Protein AF-A0A7V3FYT5-F1 (afdb_monomer_lite)

Radius of gyration: 19.59 Å; chains: 1; bounding box: 57×44×51 Å

pLDDT: mean 82.87, std 15.32, range [33.62, 97.88]

Sequence (324 aa):
MSDLSHRALTSQLAEDLGWLEEHSRRRGYASSAGAQAEAAQQASELRLAAALVRNCLGPTLNGQGPIPLHVAVIGGAGAGKSTVANLLSGAQAAETNPQAGFTRHPIVYTPAGGPLPWTGHLGFLGPLQRAPQESPASLDADVYQVRRVPHDETSHDLLKDCVIWDCPDMTTWAAAGAGPPVAIPLSGPRPAPPVLVPGYITRLLEVAALADILVYVASDERYNDEIPTQFLHTLLLTNKPVVCVVTKMREADAEPLVKHFKGEVVKNLPPGIVEVLPIPFLNAEQLADPARRAMKWRIPLLNQIGVLAQNPPEARRRTLRGAL

Structure (mmCIF, N/CA/C/O backbone):
data_AF-A0A7V3FYT5-F1
#
_entry.id   AF-A0A7V3FYT5-F1
#
loop_
_atom_site.group_PDB
_atom_site.id
_atom_site.type_symbol
_atom_site.label_atom_id
_atom_site.label_alt_id
_atom_site.label_comp_id
_atom_site.label_asym_id
_atom_site.label_entity_id
_atom_site.label_seq_id
_atom_site.pdbx_PDB_ins_code
_atom_site.Cartn_x
_atom_site.Cartn_y
_atom_site.Cartn_z
_atom_site.occupancy
_atom_site.B_iso_or_equiv
_atom_site.auth_seq_id
_atom_site.auth_comp_id
_atom_site.auth_asym_id
_atom_site.auth_atom_id
_atom_site.pdbx_PDB_model_num
ATOM 1 N N . MET A 1 1 ? -32.836 -3.980 25.721 1.00 45.25 1 MET A N 1
ATOM 2 C CA . MET A 1 1 ? -31.742 -3.367 24.942 1.00 45.25 1 MET A CA 1
ATOM 3 C C . MET A 1 1 ? -31.743 -4.071 23.602 1.00 45.25 1 MET A C 1
ATOM 5 O O . MET A 1 1 ? -31.551 -5.275 23.593 1.00 45.25 1 MET A O 1
ATOM 9 N N . SER A 1 2 ? -32.132 -3.391 22.525 1.00 48.09 2 SER A N 1
ATOM 10 C CA . SER A 1 2 ? -32.145 -3.984 21.183 1.00 48.09 2 SER A CA 1
ATOM 11 C C . SER A 1 2 ? -30.732 -4.428 20.811 1.00 48.09 2 SER A C 1
ATOM 13 O O . SER A 1 2 ? -29.818 -3.613 20.942 1.00 48.09 2 SER A O 1
ATOM 15 N N . ASP A 1 3 ? -30.562 -5.670 20.354 1.00 53.97 3 ASP A N 1
ATOM 16 C CA . ASP A 1 3 ? -29.302 -6.141 19.772 1.00 53.97 3 ASP A CA 1
ATOM 17 C C . ASP A 1 3 ? -28.909 -5.195 18.634 1.00 53.97 3 ASP A C 1
ATOM 19 O O . ASP A 1 3 ? -29.553 -5.140 17.582 1.00 53.97 3 ASP A O 1
ATOM 23 N N . LEU A 1 4 ? -27.882 -4.381 18.868 1.00 70.38 4 LEU A N 1
ATOM 24 C CA . LEU A 1 4 ? -27.302 -3.553 17.824 1.00 70.38 4 LEU A CA 1
ATOM 25 C C . LEU A 1 4 ? -26.657 -4.495 16.808 1.00 70.38 4 LEU A C 1
ATOM 27 O O . LEU A 1 4 ? -25.790 -5.291 17.157 1.00 70.38 4 LEU A O 1
ATOM 31 N N . SER A 1 5 ? -27.070 -4.401 15.542 1.00 86.75 5 SER A N 1
ATOM 32 C CA . SER A 1 5 ? -26.431 -5.165 14.463 1.00 86.75 5 SER A CA 1
ATOM 33 C C . SER A 1 5 ? -24.908 -4.953 14.464 1.00 86.75 5 SER A C 1
ATOM 35 O O . SER A 1 5 ? -24.442 -3.848 14.761 1.00 86.75 5 SER A O 1
ATOM 37 N N . HIS A 1 6 ? -24.123 -5.965 14.070 1.00 86.25 6 HIS A N 1
ATOM 38 C CA . HIS A 1 6 ? -22.658 -5.846 13.949 1.00 86.25 6 HIS A CA 1
ATOM 39 C C . HIS A 1 6 ? -22.232 -4.620 13.130 1.00 86.25 6 HIS A C 1
ATOM 41 O O . HIS A 1 6 ? -21.251 -3.953 13.458 1.00 86.25 6 HIS A O 1
ATOM 47 N N . ARG A 1 7 ? -23.007 -4.273 12.098 1.00 83.00 7 ARG A N 1
ATOM 48 C CA . ARG A 1 7 ? -22.836 -3.047 11.317 1.00 83.00 7 ARG A CA 1
ATOM 49 C C . ARG A 1 7 ? -22.917 -1.779 12.168 1.00 83.00 7 ARG A C 1
ATOM 51 O O . ARG A 1 7 ? -22.047 -0.931 12.046 1.00 83.00 7 ARG A O 1
ATOM 58 N N . ALA A 1 8 ? -23.921 -1.651 13.032 1.00 86.00 8 ALA A N 1
ATOM 59 C CA . ALA A 1 8 ? -24.059 -0.480 13.898 1.00 86.00 8 ALA A CA 1
ATOM 60 C C . ALA A 1 8 ? -22.890 -0.369 14.894 1.00 86.00 8 ALA A C 1
ATOM 62 O O . ALA A 1 8 ? -22.336 0.712 15.064 1.00 86.00 8 ALA A O 1
ATOM 63 N N . LEU A 1 9 ? -22.471 -1.490 15.492 1.00 90.12 9 LEU A N 1
ATOM 64 C CA . LEU A 1 9 ? -21.354 -1.518 16.446 1.00 90.12 9 LEU A CA 1
ATOM 65 C C . LEU A 1 9 ? -20.012 -1.171 15.789 1.00 90.12 9 LEU A C 1
ATOM 67 O O . LEU A 1 9 ? -19.239 -0.388 16.332 1.00 90.12 9 LEU A O 1
ATOM 71 N N . THR A 1 10 ? -19.739 -1.730 14.610 1.00 89.81 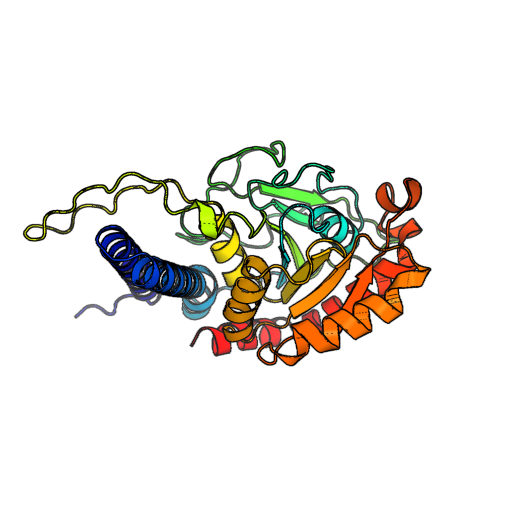10 THR A N 1
ATOM 72 C CA . THR A 1 10 ? -18.488 -1.485 13.871 1.00 89.81 10 THR A CA 1
ATOM 73 C C . THR A 1 10 ? -18.427 -0.068 13.307 1.00 89.81 10 THR A C 1
ATOM 75 O O . THR A 1 10 ? -17.368 0.554 13.360 1.00 89.81 10 THR A O 1
ATOM 78 N N . SER A 1 11 ? -19.555 0.487 12.846 1.00 87.00 11 SER A N 1
ATOM 79 C CA . SER A 1 11 ? -19.649 1.909 12.491 1.00 87.00 11 SER A CA 1
ATOM 80 C C . SER A 1 11 ? -19.392 2.810 13.701 1.00 87.00 11 SER A C 1
ATOM 82 O O . SER A 1 11 ? -18.540 3.690 13.613 1.00 87.00 11 SER A O 1
ATOM 84 N N . GLN A 1 12 ? -20.038 2.545 14.843 1.00 90.44 12 GLN A N 1
ATOM 85 C CA . GLN A 1 12 ? -19.846 3.327 16.069 1.00 90.44 12 GLN A CA 1
ATOM 86 C C . GLN A 1 12 ? -18.390 3.281 16.556 1.00 90.44 12 GLN A C 1
ATOM 88 O O . GLN A 1 12 ? -17.807 4.323 16.838 1.00 90.44 12 GLN A O 1
ATOM 93 N N . LEU A 1 13 ? -17.771 2.096 16.590 1.00 91.81 13 LEU A N 1
ATOM 94 C CA . LEU A 1 13 ? -16.369 1.942 16.987 1.00 91.81 13 LEU A CA 1
ATOM 95 C C . LEU A 1 13 ? -15.425 2.723 16.062 1.00 91.81 13 LEU A C 1
ATOM 97 O O . LEU A 1 13 ? -14.516 3.405 16.530 1.00 91.81 13 LEU A O 1
ATOM 101 N N . ALA A 1 14 ? -15.642 2.649 14.749 1.00 89.31 14 ALA A N 1
ATOM 102 C CA . ALA A 1 14 ? -14.834 3.385 13.786 1.00 89.31 14 ALA A CA 1
ATOM 103 C C . ALA A 1 14 ? -14.984 4.912 13.919 1.00 89.31 14 ALA A C 1
ATOM 105 O O . ALA A 1 14 ? -14.016 5.645 13.697 1.00 89.31 14 ALA A O 1
ATOM 106 N N . GLU A 1 15 ? -16.181 5.391 14.267 1.00 87.81 15 GLU A N 1
ATOM 107 C CA . GLU A 1 15 ? -16.451 6.801 14.561 1.00 87.81 15 GLU A CA 1
ATOM 108 C C . GLU A 1 15 ? -15.801 7.245 15.875 1.00 87.81 15 GLU A C 1
ATOM 110 O O . GLU A 1 15 ? -15.161 8.297 15.907 1.00 87.81 15 GLU A O 1
ATOM 115 N N . ASP A 1 16 ? -15.892 6.441 16.937 1.00 91.38 16 ASP A N 1
ATOM 116 C CA . ASP A 1 16 ? -15.274 6.752 18.230 1.00 91.38 16 ASP A CA 1
ATOM 117 C C . ASP A 1 16 ? -13.738 6.781 18.128 1.00 91.38 16 ASP A C 1
ATOM 119 O O . ASP A 1 16 ? -13.105 7.685 18.675 1.00 91.38 16 ASP A O 1
ATOM 123 N N . LEU A 1 17 ? -13.130 5.867 17.360 1.00 91.50 17 LEU A N 1
ATOM 124 C CA . LEU A 1 17 ? -11.694 5.911 17.048 1.00 91.50 17 LEU A CA 1
ATOM 125 C C . LEU A 1 17 ? -11.323 7.162 16.241 1.00 91.50 17 LEU A C 1
ATOM 127 O O . LEU A 1 17 ? -10.315 7.802 16.535 1.00 91.50 17 LEU A O 1
ATOM 131 N N . GLY A 1 18 ? -12.151 7.553 15.267 1.00 86.25 18 GLY A N 1
ATOM 132 C CA . GLY A 1 18 ? -11.966 8.804 14.523 1.00 86.25 18 GLY A CA 1
ATOM 133 C C . GLY A 1 18 ? -12.079 10.049 15.410 1.00 86.25 18 GLY A C 1
ATOM 134 O O . GLY A 1 18 ? -11.339 11.014 15.229 1.00 86.25 18 GLY A O 1
ATOM 135 N N . TRP A 1 19 ? -12.960 10.026 16.410 1.00 86.56 19 TRP A N 1
ATOM 136 C CA . TRP A 1 19 ? -13.070 11.099 17.396 1.00 86.56 19 TRP A CA 1
ATOM 137 C C . TRP A 1 19 ? -11.847 11.162 18.321 1.00 86.56 19 TRP A C 1
ATOM 139 O O . TRP A 1 19 ? -11.324 12.252 18.566 1.00 86.56 19 TRP A O 1
ATOM 149 N N . LEU A 1 20 ? -11.368 10.013 18.814 1.00 87.38 20 LEU A N 1
ATOM 150 C CA . LEU A 1 20 ? -10.160 9.929 19.646 1.00 87.38 20 LEU A CA 1
ATOM 151 C C . LEU A 1 20 ? -8.924 10.419 18.893 1.00 87.38 20 LEU A C 1
ATOM 153 O O . LEU A 1 20 ? -8.087 11.119 19.461 1.00 87.38 20 LEU A O 1
ATOM 157 N N . GLU A 1 21 ? -8.832 10.078 17.614 1.00 87.38 21 GLU A N 1
ATOM 158 C CA . GLU A 1 21 ? -7.763 10.521 16.730 1.00 87.38 21 GLU A CA 1
ATOM 159 C C . GLU A 1 21 ? -7.697 12.047 16.638 1.00 87.38 21 GLU A C 1
ATOM 161 O O . GLU A 1 21 ? -6.648 12.653 16.874 1.00 87.38 21 GLU A O 1
ATOM 166 N N . GLU A 1 22 ? -8.838 12.677 16.375 1.00 80.62 22 GLU A N 1
ATOM 167 C CA . GLU A 1 22 ? -8.941 14.130 16.309 1.00 80.62 22 GLU A CA 1
ATOM 168 C C . GLU A 1 22 ? -8.668 14.779 17.674 1.00 80.62 22 GLU A C 1
ATOM 170 O O . GLU A 1 22 ? -7.999 15.814 17.760 1.00 80.62 22 GLU A O 1
ATOM 175 N N . HIS A 1 23 ? -9.135 14.161 18.762 1.00 81.56 23 HIS A N 1
ATOM 176 C CA . HIS A 1 23 ? -8.834 14.619 20.116 1.00 81.56 23 HIS A CA 1
ATOM 177 C C . HIS A 1 23 ? -7.325 14.594 20.405 1.00 81.56 23 HIS A C 1
ATOM 179 O O . HIS A 1 23 ? -6.792 15.569 20.945 1.00 81.56 23 HIS A O 1
ATOM 185 N N . SER A 1 24 ? -6.632 13.518 20.015 1.00 80.88 24 SER A N 1
ATOM 186 C CA . SER A 1 24 ? -5.179 13.379 20.167 1.00 80.88 24 SER A CA 1
ATOM 187 C C . SER A 1 24 ? -4.433 14.464 19.388 1.00 80.88 24 SER A C 1
ATOM 189 O O . SER A 1 24 ? -3.629 15.208 19.959 1.00 80.88 24 SER A O 1
ATOM 191 N N . ARG A 1 25 ? -4.799 14.668 18.115 1.00 77.62 25 ARG A N 1
ATOM 192 C CA . ARG A 1 25 ? -4.193 15.703 17.266 1.00 77.62 25 ARG A CA 1
ATOM 193 C C . ARG A 1 25 ? -4.332 17.103 17.872 1.00 77.62 25 ARG A C 1
ATOM 195 O O . ARG A 1 25 ? -3.372 17.872 17.895 1.00 77.62 25 ARG A O 1
ATOM 202 N N . ARG A 1 26 ? -5.508 17.432 18.418 1.00 77.25 26 ARG A N 1
ATOM 203 C CA . ARG A 1 26 ? -5.761 18.734 19.062 1.00 77.25 26 ARG A CA 1
ATOM 204 C C . ARG A 1 26 ? -4.924 18.973 20.306 1.00 77.25 26 ARG A C 1
ATOM 206 O O . ARG A 1 26 ? -4.463 20.096 20.501 1.00 77.25 26 ARG A O 1
ATOM 213 N N . ARG A 1 27 ? -4.713 17.947 21.135 1.00 75.50 27 ARG A N 1
ATOM 214 C CA . ARG A 1 27 ? -3.813 18.055 22.293 1.00 75.50 27 ARG A CA 1
ATOM 215 C C . ARG A 1 27 ? -2.370 18.301 21.860 1.00 75.50 27 ARG A C 1
ATOM 217 O O . ARG A 1 27 ? -1.692 19.123 22.474 1.00 75.50 27 ARG A O 1
ATOM 224 N N . GLY A 1 28 ? -1.936 17.652 20.779 1.00 69.62 28 GLY A N 1
ATOM 225 C CA . GLY A 1 28 ? -0.608 17.850 20.195 1.00 69.62 28 GLY A CA 1
ATOM 226 C C . GLY A 1 28 ? -0.326 19.305 19.806 1.00 69.62 28 GLY A C 1
ATOM 227 O O . GLY A 1 28 ? 0.758 19.804 20.089 1.00 69.62 28 GLY A O 1
ATOM 228 N N . TYR A 1 29 ? -1.309 20.022 19.245 1.00 65.38 29 TYR A N 1
ATOM 229 C CA . TYR A 1 29 ? -1.139 21.427 18.835 1.00 65.38 29 TYR A CA 1
ATOM 230 C C . TYR A 1 29 ? -0.902 22.414 19.984 1.00 65.38 29 TYR A C 1
ATOM 232 O O . TYR A 1 29 ? -0.313 23.468 19.766 1.00 65.38 29 TYR A O 1
ATOM 240 N N . ALA A 1 30 ? -1.366 22.100 21.194 1.00 66.88 30 ALA A N 1
ATOM 241 C CA . ALA A 1 30 ? -1.182 22.948 22.373 1.00 66.88 30 ALA A CA 1
ATOM 242 C C . ALA A 1 30 ? 0.083 22.593 23.181 1.00 66.88 30 ALA A C 1
ATOM 244 O O . ALA A 1 30 ? 0.290 23.141 24.263 1.00 66.88 30 ALA A O 1
ATOM 245 N N . SER A 1 31 ? 0.899 21.658 22.686 1.00 72.31 31 SER A N 1
ATOM 246 C CA . SER A 1 31 ? 1.994 21.036 23.433 1.00 72.31 31 SER A CA 1
ATOM 247 C C . SER A 1 31 ? 3.376 21.376 22.852 1.00 72.31 31 SER A C 1
ATOM 249 O O . SER A 1 31 ? 3.498 22.019 21.813 1.00 72.31 31 SER A O 1
ATOM 251 N N . SER A 1 32 ? 4.446 20.961 23.540 1.00 74.62 32 SER A N 1
ATOM 252 C CA . SER A 1 32 ? 5.823 21.102 23.048 1.00 74.62 32 SER A CA 1
ATOM 253 C C . SER A 1 32 ? 6.075 20.249 21.793 1.00 74.62 32 SER A C 1
ATOM 255 O O . SER A 1 32 ? 5.366 19.276 21.545 1.00 74.62 32 SER A O 1
ATOM 257 N N . ALA A 1 33 ? 7.126 20.563 21.026 1.00 68.56 33 ALA A N 1
ATOM 258 C CA . ALA A 1 33 ? 7.450 19.862 19.775 1.00 68.56 33 ALA A CA 1
ATOM 259 C C . ALA A 1 33 ? 7.583 18.330 19.929 1.00 68.56 33 ALA A C 1
ATOM 261 O O . ALA A 1 33 ? 7.136 17.583 19.064 1.00 68.56 33 ALA A O 1
ATOM 262 N N . GLY A 1 34 ? 8.142 17.849 21.048 1.00 67.38 34 GLY A N 1
ATOM 263 C CA . GLY A 1 34 ? 8.235 16.410 21.331 1.00 67.38 34 GLY A CA 1
ATOM 264 C C . GLY A 1 34 ? 6.868 15.759 21.564 1.00 67.38 34 GLY A C 1
ATOM 265 O O . GLY A 1 34 ? 6.565 14.725 20.978 1.00 67.38 34 GLY A O 1
ATOM 266 N N . ALA A 1 35 ? 6.005 16.410 22.346 1.00 72.31 35 ALA A N 1
ATOM 267 C CA . ALA A 1 35 ? 4.639 15.946 22.584 1.00 72.31 35 ALA A CA 1
ATOM 268 C C . ALA A 1 35 ? 3.763 16.025 21.319 1.00 72.31 35 ALA A C 1
ATOM 270 O O . ALA A 1 35 ? 2.836 15.235 21.149 1.00 72.31 35 ALA A O 1
ATOM 271 N N . GLN A 1 36 ? 4.064 16.951 20.405 1.00 68.50 36 GLN A N 1
ATOM 272 C CA . GLN A 1 36 ? 3.395 17.050 19.111 1.00 68.50 36 GLN A CA 1
ATOM 273 C C . GLN A 1 36 ? 3.716 15.851 18.204 1.00 68.50 36 GLN A C 1
ATOM 275 O O . GLN A 1 36 ? 2.809 15.327 17.556 1.00 68.50 36 GLN A O 1
ATOM 280 N N . ALA A 1 37 ? 4.974 15.398 18.174 1.00 68.94 37 ALA A N 1
ATOM 281 C CA . ALA A 1 37 ? 5.382 14.226 17.398 1.00 68.94 37 ALA A CA 1
ATOM 282 C C . ALA A 1 37 ? 4.718 12.938 17.917 1.00 68.94 37 ALA A C 1
ATOM 284 O O . ALA A 1 37 ? 4.163 12.167 17.135 1.00 68.94 37 ALA A O 1
ATOM 285 N N . GLU A 1 38 ? 4.692 12.753 19.239 1.00 73.81 38 GLU A N 1
ATOM 286 C CA . GLU A 1 38 ? 4.023 11.613 19.877 1.00 73.81 38 GLU A CA 1
ATOM 287 C C . GLU A 1 38 ? 2.509 11.614 19.604 1.00 73.81 38 GLU A C 1
ATOM 289 O O . GLU A 1 38 ? 1.940 10.598 19.201 1.00 73.81 38 GLU A O 1
ATOM 294 N N . ALA A 1 39 ? 1.853 12.773 19.730 1.00 75.44 39 ALA A N 1
ATOM 295 C CA . ALA A 1 39 ? 0.432 12.914 19.416 1.00 75.44 39 ALA A CA 1
ATOM 296 C C . ALA A 1 39 ? 0.125 12.621 17.935 1.00 75.44 39 ALA A C 1
ATOM 298 O O . ALA A 1 39 ? -0.901 12.014 17.625 1.00 75.44 39 ALA A O 1
ATOM 299 N N . ALA A 1 40 ? 1.008 13.013 17.009 1.00 74.75 40 ALA A N 1
ATOM 300 C CA . ALA A 1 40 ? 0.855 12.717 15.584 1.00 74.75 40 ALA A CA 1
ATOM 301 C C . ALA A 1 40 ? 0.972 11.212 15.282 1.00 74.75 40 ALA A C 1
ATOM 303 O O . ALA A 1 40 ? 0.206 10.685 14.465 1.00 74.75 40 ALA A O 1
ATOM 304 N N . GLN A 1 41 ? 1.883 10.510 15.964 1.00 77.56 41 GLN A N 1
ATOM 305 C CA . GLN A 1 41 ? 2.000 9.056 15.866 1.00 77.56 41 GLN A CA 1
ATOM 306 C C . GLN A 1 41 ? 0.731 8.368 16.388 1.00 77.56 41 GLN A C 1
ATOM 308 O O . GLN A 1 41 ? 0.108 7.602 15.653 1.00 77.56 41 GLN A O 1
ATOM 313 N N . GLN A 1 42 ? 0.294 8.705 17.605 1.00 82.44 42 GLN A N 1
ATOM 314 C CA . GLN A 1 42 ? -0.920 8.142 18.208 1.00 82.44 42 GLN A CA 1
ATOM 315 C C . GLN A 1 42 ? -2.165 8.414 17.355 1.00 82.44 42 GLN A C 1
ATOM 317 O O . GLN A 1 42 ? -3.004 7.534 17.165 1.00 82.44 42 GLN A O 1
ATOM 322 N N . ALA A 1 43 ? -2.290 9.623 16.801 1.00 83.56 43 ALA A N 1
ATOM 323 C CA . ALA A 1 43 ? -3.377 9.955 15.886 1.00 83.56 43 ALA A CA 1
ATOM 324 C C . ALA A 1 43 ? -3.355 9.051 14.640 1.00 83.56 43 ALA A C 1
ATOM 326 O O . ALA A 1 43 ? -4.388 8.539 14.211 1.00 83.56 43 ALA A O 1
ATOM 327 N N . SER A 1 44 ? -2.179 8.787 14.078 1.00 81.25 44 SER A N 1
ATOM 328 C CA . SER A 1 44 ? -2.064 7.926 12.899 1.00 81.25 44 SER A CA 1
ATOM 329 C C . SER A 1 44 ? -2.386 6.459 13.201 1.00 81.25 44 SER A C 1
ATOM 331 O O . SER A 1 44 ? -3.047 5.803 12.393 1.00 81.25 44 SER A O 1
ATOM 333 N N . GLU A 1 45 ? -2.002 5.959 14.377 1.00 87.06 45 GLU A N 1
ATOM 334 C CA . GLU A 1 45 ? -2.377 4.625 14.865 1.00 87.06 45 GLU A CA 1
ATOM 335 C C . GLU A 1 45 ? -3.896 4.503 15.060 1.00 87.06 45 GLU A C 1
ATOM 337 O O . GLU A 1 45 ? -4.510 3.558 14.562 1.00 87.06 45 GLU A O 1
ATOM 342 N N . LEU A 1 46 ? -4.534 5.496 15.691 1.00 90.12 46 LEU A N 1
ATOM 343 C CA . LEU A 1 46 ? -5.994 5.544 15.857 1.00 90.12 46 LEU A CA 1
ATOM 344 C C . LEU A 1 46 ? -6.722 5.609 14.507 1.00 90.12 46 LEU A C 1
ATOM 346 O O . LEU A 1 46 ? -7.755 4.960 14.320 1.00 90.12 46 LEU A O 1
ATOM 350 N N . ARG A 1 47 ? -6.168 6.345 13.537 1.00 88.50 47 ARG A N 1
ATOM 351 C CA . ARG A 1 47 ? -6.700 6.416 12.170 1.00 88.50 47 ARG A CA 1
ATOM 352 C C . ARG A 1 47 ? -6.606 5.070 11.458 1.00 88.50 47 ARG A C 1
ATOM 354 O O . ARG A 1 47 ? -7.579 4.658 10.825 1.00 88.50 47 ARG A O 1
ATOM 361 N N . LEU A 1 48 ? -5.470 4.383 11.577 1.00 90.50 48 LEU A N 1
ATOM 362 C CA . LEU A 1 48 ? -5.284 3.039 11.031 1.00 90.50 48 LEU A CA 1
ATOM 363 C C . LEU A 1 48 ? -6.252 2.044 11.680 1.00 90.50 48 LEU A C 1
ATOM 365 O O . LEU A 1 48 ? -6.910 1.292 10.965 1.00 90.50 48 LEU A O 1
ATOM 369 N N . ALA A 1 49 ? -6.406 2.085 13.004 1.00 92.00 49 ALA A N 1
ATOM 370 C CA . ALA A 1 49 ? -7.361 1.250 13.727 1.00 92.00 49 ALA A CA 1
ATOM 371 C C . ALA A 1 49 ? -8.798 1.487 13.234 1.00 92.00 49 ALA A C 1
ATOM 373 O O . ALA A 1 49 ? -9.513 0.537 12.913 1.00 92.00 49 ALA A O 1
ATOM 374 N N . ALA A 1 50 ? -9.208 2.749 13.077 1.00 91.81 50 ALA A N 1
ATOM 375 C CA . ALA A 1 50 ? -10.525 3.089 12.545 1.00 91.81 50 ALA A CA 1
ATOM 376 C C . ALA A 1 50 ? -10.731 2.538 11.120 1.00 91.81 50 ALA A C 1
ATOM 378 O O . ALA A 1 50 ? -11.805 2.022 10.797 1.00 91.81 50 ALA A O 1
ATOM 379 N N . ALA A 1 51 ? -9.698 2.611 10.278 1.00 92.38 51 ALA A N 1
ATOM 380 C CA . ALA A 1 51 ? -9.726 2.067 8.926 1.00 92.38 51 ALA A CA 1
ATOM 381 C C . ALA A 1 51 ? -9.784 0.526 8.914 1.00 92.38 51 ALA A C 1
ATOM 383 O O . ALA A 1 51 ? -10.536 -0.044 8.126 1.00 92.38 51 ALA A O 1
ATOM 384 N N . LEU A 1 52 ? -9.074 -0.165 9.814 1.00 92.38 52 LEU A N 1
ATOM 385 C CA . LEU A 1 52 ? -9.145 -1.628 9.967 1.00 92.38 52 LEU A CA 1
ATOM 386 C C . LEU A 1 52 ? -10.539 -2.082 10.420 1.00 92.38 52 LEU A C 1
ATOM 388 O O . LEU A 1 52 ? -11.085 -3.050 9.883 1.00 92.38 52 LEU A O 1
ATOM 392 N N . VAL A 1 53 ? -11.162 -1.349 11.347 1.00 92.06 53 VAL A N 1
ATOM 393 C CA . VAL A 1 53 ? -12.547 -1.613 11.763 1.00 92.06 53 VAL A CA 1
ATOM 394 C C . VAL A 1 53 ? -13.498 -1.480 10.570 1.00 92.06 53 VAL A C 1
ATOM 396 O O . VAL A 1 53 ? -14.300 -2.384 10.327 1.00 92.06 53 VAL A O 1
ATOM 399 N N . ARG A 1 54 ? -13.391 -0.394 9.791 1.00 89.94 54 ARG A N 1
ATOM 400 C CA . ARG A 1 54 ? -14.271 -0.139 8.634 1.00 89.94 54 ARG A CA 1
ATOM 401 C C . ARG A 1 54 ? -14.061 -1.104 7.480 1.00 89.94 54 ARG A C 1
ATOM 403 O O . ARG A 1 54 ? -15.042 -1.551 6.892 1.00 89.94 54 ARG A O 1
ATOM 410 N N . ASN A 1 55 ? -12.811 -1.373 7.120 1.00 90.94 55 ASN A N 1
ATOM 411 C CA . ASN A 1 55 ? -12.471 -2.042 5.865 1.00 90.94 55 ASN A CA 1
ATOM 412 C C . ASN A 1 55 ? -12.219 -3.544 6.040 1.00 90.94 55 ASN A C 1
ATOM 414 O O . ASN A 1 55 ? -12.329 -4.274 5.060 1.00 90.94 55 ASN A O 1
ATOM 418 N N . CYS A 1 56 ? -11.949 -4.022 7.262 1.00 89.25 56 CYS A N 1
ATOM 419 C CA . CYS A 1 56 ? -11.684 -5.440 7.529 1.00 89.25 56 CYS A CA 1
ATOM 420 C C . CYS A 1 56 ? -12.703 -6.066 8.485 1.00 89.25 56 CYS A C 1
ATOM 422 O O . CYS A 1 56 ? -13.388 -7.025 8.114 1.00 89.25 56 CYS A O 1
ATOM 424 N N . LEU A 1 57 ? -12.824 -5.541 9.711 1.00 89.69 57 LEU A N 1
ATOM 425 C CA . LEU A 1 57 ? -13.641 -6.180 10.751 1.00 89.69 57 LEU A CA 1
ATOM 426 C C . LEU A 1 57 ? -15.136 -6.087 10.432 1.00 89.69 57 LEU A C 1
ATOM 428 O O . LEU A 1 57 ? -15.829 -7.103 10.436 1.00 89.69 57 LEU A O 1
ATOM 432 N N . GLY A 1 58 ? -15.628 -4.889 10.110 1.00 88.75 58 GLY A N 1
ATOM 433 C CA . GLY A 1 58 ? -17.036 -4.639 9.805 1.00 88.75 58 GLY A CA 1
ATOM 434 C C . GLY A 1 58 ? -17.585 -5.546 8.701 1.00 88.75 58 GLY A C 1
ATOM 435 O O . GLY A 1 58 ? -18.575 -6.243 8.933 1.00 88.75 58 GLY A O 1
ATOM 436 N N . PRO A 1 59 ? -16.955 -5.600 7.517 1.00 86.69 59 PRO A N 1
ATOM 437 C CA . PRO A 1 59 ? -17.438 -6.446 6.433 1.00 86.69 59 PRO A CA 1
ATOM 438 C C . PRO A 1 59 ? -17.392 -7.939 6.769 1.00 86.69 59 PRO A C 1
ATOM 440 O O . PRO A 1 59 ? -18.342 -8.663 6.471 1.00 86.69 59 PRO A O 1
ATOM 443 N N . THR A 1 60 ? -16.353 -8.387 7.479 1.00 87.00 60 THR A N 1
ATOM 444 C CA . THR A 1 60 ? -16.240 -9.780 7.940 1.00 87.00 60 THR A CA 1
ATOM 445 C C . THR A 1 60 ? -17.365 -10.149 8.905 1.00 87.00 60 THR A C 1
ATOM 447 O O . THR A 1 60 ? -18.029 -11.167 8.720 1.00 87.00 60 THR A O 1
ATOM 450 N N . LEU A 1 61 ? -17.629 -9.309 9.910 1.00 87.88 61 LEU A N 1
ATOM 451 C CA . LEU A 1 61 ? -18.694 -9.533 10.896 1.00 87.88 61 LEU A CA 1
ATOM 452 C C . LEU A 1 61 ? -20.099 -9.472 10.281 1.00 87.88 61 LEU A C 1
ATOM 454 O O . LEU A 1 61 ? -21.034 -10.057 10.829 1.00 87.88 61 LEU A O 1
ATOM 458 N N . ASN A 1 62 ? -20.248 -8.790 9.144 1.00 85.69 62 ASN A N 1
ATOM 459 C CA . ASN A 1 62 ? -21.484 -8.740 8.362 1.00 85.69 62 ASN A CA 1
ATOM 460 C C . ASN A 1 62 ? -21.608 -9.890 7.345 1.00 85.69 62 ASN A C 1
ATOM 462 O O . ASN A 1 62 ? -22.555 -9.901 6.561 1.00 85.69 62 ASN A O 1
ATOM 466 N N . GLY A 1 63 ? -20.672 -10.846 7.340 1.00 84.00 63 GLY A N 1
ATOM 467 C CA . GLY A 1 63 ? -20.715 -12.004 6.450 1.00 84.00 63 GLY A CA 1
ATOM 468 C C . GLY A 1 63 ? -20.485 -11.652 4.981 1.00 84.00 63 GLY A C 1
ATOM 469 O O . GLY A 1 63 ? -21.109 -12.258 4.110 1.00 84.00 63 GLY A O 1
ATOM 470 N N . GLN A 1 64 ? -19.628 -10.663 4.690 1.00 82.81 64 GLN A N 1
ATOM 471 C CA . GLN A 1 64 ? -19.277 -10.320 3.311 1.00 82.81 64 GLN A CA 1
ATOM 472 C C . GLN A 1 64 ? -18.794 -11.567 2.556 1.00 82.81 64 GLN A C 1
ATOM 474 O O . GLN A 1 64 ? -17.947 -12.324 3.034 1.00 82.81 64 GLN A O 1
ATOM 479 N N . GLY A 1 65 ? -19.350 -11.764 1.359 1.00 75.69 65 GLY A N 1
ATOM 480 C CA . GLY A 1 65 ? -18.943 -12.832 0.455 1.00 75.69 65 GLY A CA 1
ATOM 481 C C . GLY A 1 65 ? -17.497 -12.682 -0.038 1.00 75.69 65 GLY A C 1
ATOM 482 O O . GLY A 1 65 ? -16.808 -11.707 0.272 1.00 75.69 65 GLY A O 1
ATOM 483 N N . PRO A 1 66 ? -17.011 -13.646 -0.831 1.00 76.44 66 PRO A N 1
ATOM 484 C CA . PRO A 1 66 ? -15.663 -13.585 -1.372 1.00 76.44 66 PRO A CA 1
ATOM 485 C C . PRO A 1 66 ? -15.500 -12.367 -2.293 1.00 76.44 66 PRO A C 1
ATOM 487 O O . PRO A 1 66 ? -16.241 -12.206 -3.258 1.00 76.44 66 PRO A O 1
ATOM 490 N N . ILE A 1 67 ? -14.502 -11.536 -2.000 1.00 84.62 67 ILE A N 1
ATOM 491 C CA . ILE A 1 67 ? -13.995 -10.479 -2.888 1.00 84.62 67 ILE A CA 1
ATOM 492 C C . ILE A 1 67 ? -12.586 -10.864 -3.391 1.00 84.62 67 ILE A C 1
ATOM 494 O O . ILE A 1 67 ? -12.008 -11.823 -2.861 1.00 84.62 67 ILE A O 1
ATOM 498 N N . PRO A 1 68 ? -12.002 -10.174 -4.384 1.00 87.81 68 PRO A N 1
ATOM 499 C CA . PRO A 1 68 ? -10.588 -10.333 -4.740 1.00 87.81 68 PRO A CA 1
ATOM 500 C C . PRO A 1 68 ? -9.661 -9.880 -3.616 1.00 87.81 68 PRO A C 1
ATOM 502 O O . PRO A 1 68 ? -10.073 -9.126 -2.733 1.00 87.81 68 PRO A O 1
ATOM 505 N N . LEU A 1 69 ? -8.405 -10.317 -3.639 1.00 91.06 69 LEU A N 1
ATOM 506 C CA . LEU A 1 69 ? -7.411 -9.799 -2.699 1.00 91.06 69 LEU A CA 1
ATOM 507 C C . LEU A 1 69 ? -6.965 -8.390 -3.082 1.00 91.06 69 LEU A C 1
ATOM 509 O O . LEU A 1 69 ? -6.798 -8.075 -4.259 1.00 91.06 69 LEU A O 1
ATOM 513 N N . HIS A 1 70 ? -6.737 -7.546 -2.085 1.00 94.19 70 HIS A N 1
ATOM 514 C CA . HIS A 1 70 ? -6.262 -6.183 -2.288 1.00 94.19 70 HIS A CA 1
ATOM 515 C C . HIS A 1 70 ? -4.742 -6.128 -2.106 1.00 94.19 70 HIS A C 1
ATOM 517 O O . HIS A 1 70 ? -4.230 -6.404 -1.022 1.00 94.19 70 HIS A O 1
ATOM 523 N N . VAL A 1 71 ? -4.017 -5.741 -3.155 1.00 96.25 71 VAL A N 1
ATOM 524 C CA . VAL A 1 71 ? -2.568 -5.509 -3.110 1.00 96.25 71 VAL A CA 1
ATOM 525 C C . VAL A 1 71 ? -2.324 -4.008 -3.169 1.00 96.25 71 VAL A C 1
ATOM 527 O O . VAL A 1 71 ? -2.665 -3.385 -4.170 1.00 96.25 71 VAL A O 1
ATOM 530 N N . ALA A 1 72 ? -1.748 -3.412 -2.126 1.00 96.88 72 ALA A N 1
ATOM 531 C CA . ALA A 1 72 ? -1.468 -1.975 -2.110 1.00 96.88 72 ALA A CA 1
ATOM 532 C C . ALA A 1 72 ? 0.016 -1.666 -2.300 1.00 96.88 72 ALA A C 1
ATOM 534 O O . ALA A 1 72 ? 0.857 -2.123 -1.528 1.00 96.88 72 ALA A O 1
ATOM 535 N N . VAL A 1 73 ? 0.321 -0.850 -3.309 1.00 97.12 73 VAL A N 1
ATOM 536 C CA . VAL A 1 73 ? 1.657 -0.333 -3.599 1.00 97.12 73 VAL A CA 1
ATOM 537 C C . VAL A 1 73 ? 1.839 0.993 -2.873 1.00 97.12 73 VAL A C 1
ATOM 539 O O . VAL A 1 73 ? 1.181 1.989 -3.171 1.00 97.12 73 VAL A O 1
ATOM 542 N N . ILE A 1 74 ? 2.743 1.003 -1.902 1.00 94.56 74 ILE A N 1
ATOM 543 C CA . ILE A 1 74 ? 2.944 2.098 -0.950 1.00 94.56 74 ILE A CA 1
ATOM 544 C C . ILE A 1 74 ? 4.428 2.478 -0.894 1.00 94.56 74 ILE A C 1
ATOM 546 O O . ILE A 1 74 ? 5.279 1.703 -1.315 1.00 94.56 74 ILE A O 1
ATOM 550 N N . GLY A 1 75 ? 4.770 3.661 -0.383 1.00 91.12 75 GLY A N 1
ATOM 551 C CA . GLY A 1 75 ? 6.167 4.096 -0.273 1.00 91.12 75 GLY A CA 1
ATOM 552 C C . GLY A 1 75 ? 6.365 5.608 -0.367 1.00 91.12 75 GLY A C 1
ATOM 553 O O . GLY A 1 75 ? 5.417 6.380 -0.561 1.00 91.12 75 GLY A O 1
ATOM 554 N N . GLY A 1 76 ? 7.624 6.034 -0.264 1.00 85.25 76 GLY A N 1
ATOM 555 C CA . GLY A 1 76 ? 8.016 7.445 -0.258 1.00 85.25 76 GLY A CA 1
ATOM 556 C C . GLY A 1 76 ? 7.746 8.203 -1.567 1.00 85.25 76 GLY A C 1
ATOM 557 O O . GLY A 1 76 ? 7.397 7.629 -2.613 1.00 85.25 76 GLY A O 1
ATOM 558 N N . ALA A 1 77 ? 7.910 9.527 -1.515 1.00 84.06 77 ALA A N 1
ATOM 559 C CA . ALA A 1 77 ? 7.828 10.405 -2.679 1.00 84.06 77 ALA A CA 1
ATOM 560 C C . ALA A 1 77 ? 8.815 9.970 -3.763 1.00 84.06 77 ALA A C 1
ATOM 562 O O . ALA A 1 77 ? 10.012 9.809 -3.523 1.00 84.06 77 ALA A O 1
ATOM 563 N N . GLY A 1 78 ? 8.324 9.815 -4.992 1.00 85.81 78 GLY A N 1
ATOM 564 C CA . GLY A 1 78 ? 9.172 9.468 -6.129 1.00 85.81 78 GLY A CA 1
ATOM 565 C C . GLY A 1 78 ? 9.862 8.103 -6.015 1.00 85.81 78 GLY A C 1
ATOM 566 O O . GLY A 1 78 ? 10.799 7.866 -6.763 1.00 85.81 78 GLY A O 1
ATOM 567 N N . ALA A 1 79 ? 9.419 7.194 -5.141 1.00 90.75 79 ALA A N 1
ATOM 568 C CA . ALA A 1 79 ? 10.037 5.873 -4.989 1.00 90.75 79 ALA A CA 1
ATOM 569 C C . ALA A 1 79 ? 9.768 4.906 -6.164 1.00 90.75 79 ALA A C 1
ATOM 571 O O . ALA A 1 79 ? 10.276 3.798 -6.173 1.00 90.75 79 ALA A O 1
ATOM 572 N N . GLY A 1 80 ? 8.960 5.281 -7.164 1.00 93.06 80 GLY A N 1
ATOM 573 C CA . GLY A 1 80 ? 8.623 4.399 -8.294 1.00 93.06 80 GLY A CA 1
ATOM 574 C C . GLY A 1 80 ? 7.391 3.509 -8.079 1.00 93.06 80 GLY A C 1
ATOM 575 O O . GLY A 1 80 ? 7.249 2.502 -8.764 1.00 93.06 80 GLY A O 1
ATOM 576 N N . LYS A 1 81 ? 6.482 3.882 -7.166 1.00 94.75 81 LYS A N 1
ATOM 577 C CA . LYS A 1 81 ? 5.225 3.156 -6.883 1.00 94.75 81 LYS A CA 1
ATOM 578 C C . LYS A 1 81 ? 4.408 2.847 -8.139 1.00 94.75 81 LYS A C 1
ATOM 580 O O . LYS A 1 81 ? 4.150 1.685 -8.420 1.00 94.75 81 LYS A O 1
ATOM 585 N N . SER A 1 82 ? 4.109 3.857 -8.953 1.00 95.06 82 SER A N 1
ATOM 586 C CA . SER A 1 82 ? 3.339 3.689 -10.191 1.00 95.06 82 SER A CA 1
ATOM 587 C C . SER A 1 82 ? 4.036 2.773 -11.207 1.00 95.06 82 SER A C 1
ATOM 589 O O . SER A 1 82 ? 3.376 2.013 -11.909 1.00 95.06 82 SER A O 1
ATOM 591 N N . THR A 1 83 ? 5.376 2.752 -11.241 1.00 96.25 83 THR A N 1
ATOM 592 C CA . THR A 1 83 ? 6.138 1.791 -12.058 1.00 96.25 83 THR A CA 1
ATOM 593 C C . THR A 1 83 ? 5.928 0.361 -11.563 1.00 96.25 83 THR A C 1
ATOM 595 O O . THR A 1 83 ? 5.685 -0.540 -12.362 1.00 96.25 83 THR A O 1
ATOM 598 N N . VAL A 1 84 ? 5.967 0.144 -10.246 1.00 97.06 84 VAL A N 1
ATOM 599 C CA . VAL A 1 84 ? 5.688 -1.165 -9.635 1.00 97.06 84 VAL A CA 1
ATOM 600 C C . VAL A 1 84 ? 4.228 -1.576 -9.846 1.00 97.06 84 VAL A C 1
ATOM 602 O O . VAL A 1 84 ? 3.966 -2.731 -10.175 1.00 97.06 84 VAL A O 1
ATOM 605 N N . ALA A 1 85 ? 3.281 -0.640 -9.748 1.00 96.69 85 ALA A N 1
ATOM 606 C CA . ALA A 1 85 ? 1.873 -0.888 -10.047 1.00 96.69 85 ALA A CA 1
ATOM 607 C C . ALA A 1 85 ? 1.667 -1.335 -11.506 1.00 96.69 85 ALA A C 1
ATOM 609 O O . ALA A 1 85 ? 0.924 -2.286 -11.738 1.00 96.69 85 ALA A O 1
ATOM 610 N N . ASN A 1 86 ? 2.380 -0.730 -12.465 1.00 95.25 86 ASN A N 1
ATOM 611 C CA . ASN A 1 86 ? 2.372 -1.141 -13.876 1.00 95.25 86 ASN A CA 1
ATOM 612 C C . ASN A 1 86 ? 2.974 -2.537 -14.100 1.00 95.25 86 ASN A C 1
ATOM 614 O O . ASN A 1 86 ? 2.475 -3.312 -14.915 1.00 95.25 86 ASN A O 1
ATOM 618 N N . LEU A 1 87 ? 4.027 -2.898 -13.360 1.00 95.44 87 LEU A N 1
ATOM 619 C CA . LEU A 1 87 ? 4.576 -4.258 -13.402 1.00 95.44 87 LEU A CA 1
ATOM 620 C C . LEU A 1 87 ? 3.577 -5.285 -12.859 1.00 95.44 87 LEU A C 1
ATOM 622 O O . LEU A 1 87 ? 3.394 -6.337 -13.471 1.00 95.44 87 LEU A O 1
ATOM 626 N N . LEU A 1 88 ? 2.906 -4.981 -11.746 1.00 95.12 88 LEU A N 1
ATOM 627 C CA . LEU A 1 88 ? 1.894 -5.857 -11.149 1.00 95.12 88 LEU A CA 1
ATOM 628 C C . LEU A 1 88 ? 0.664 -6.013 -12.049 1.00 95.12 88 LEU A C 1
ATOM 630 O O . LEU A 1 88 ? 0.206 -7.134 -12.259 1.00 95.12 88 LEU A O 1
ATOM 634 N N . SER A 1 89 ? 0.162 -4.911 -12.612 1.00 92.62 89 SER A N 1
ATOM 635 C CA . SER A 1 89 ? -0.996 -4.917 -13.513 1.00 92.62 89 SER A CA 1
ATOM 636 C C . SER A 1 89 ? -0.678 -5.481 -14.899 1.00 92.62 89 SER A C 1
ATOM 638 O O . SER A 1 89 ? -1.590 -5.870 -15.618 1.00 92.62 89 SER A O 1
ATOM 640 N N . GLY A 1 90 ? 0.602 -5.525 -15.286 1.00 90.94 90 GLY A N 1
ATOM 641 C CA . GLY A 1 90 ? 1.025 -5.947 -16.620 1.00 90.94 90 GLY A CA 1
ATOM 642 C C . GLY A 1 90 ? 0.754 -4.914 -17.719 1.00 90.94 90 GLY A C 1
ATOM 643 O O . GLY A 1 90 ? 0.968 -5.215 -18.888 1.00 90.94 90 GLY A O 1
ATOM 644 N N . ALA A 1 91 ? 0.335 -3.693 -17.381 1.00 91.12 91 ALA A N 1
ATOM 645 C CA . ALA A 1 91 ? 0.037 -2.650 -18.358 1.00 91.12 91 ALA A CA 1
ATOM 646 C C . ALA A 1 91 ? 0.542 -1.278 -17.907 1.00 91.12 91 ALA A C 1
ATOM 648 O O . ALA A 1 91 ? 0.661 -1.004 -16.714 1.00 91.12 91 ALA A O 1
ATOM 649 N N . GLN A 1 92 ? 0.774 -0.379 -18.865 1.00 92.31 92 GLN A N 1
ATOM 650 C CA . GLN A 1 92 ? 1.075 1.030 -18.602 1.00 92.31 92 GLN A CA 1
ATOM 651 C C . GLN A 1 92 ? -0.210 1.806 -18.236 1.00 92.31 92 GLN A C 1
ATOM 653 O O . GLN A 1 92 ? -0.675 2.662 -18.983 1.00 92.31 92 GLN A O 1
ATOM 658 N N . ALA A 1 93 ? -0.824 1.464 -17.101 1.00 91.38 93 ALA A N 1
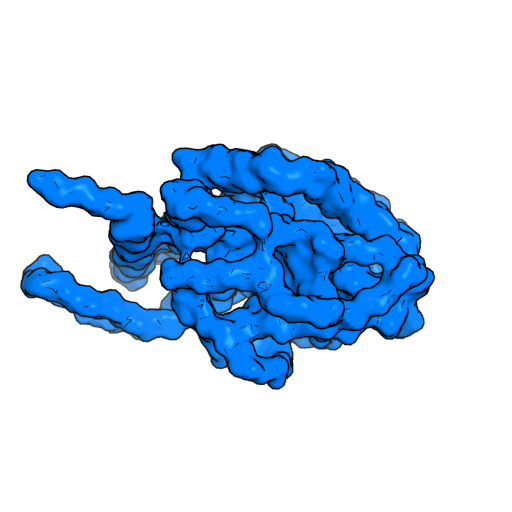ATOM 659 C CA . ALA A 1 93 ? -2.107 2.023 -16.656 1.00 91.38 93 ALA A CA 1
ATOM 660 C C . ALA A 1 93 ? -1.953 3.156 -15.622 1.00 91.38 93 ALA A C 1
ATOM 662 O O . ALA A 1 93 ? -2.771 4.082 -15.563 1.00 91.38 93 ALA A O 1
ATOM 663 N N . ALA A 1 94 ? -0.909 3.077 -14.800 1.00 92.56 94 ALA A N 1
ATOM 664 C CA . ALA A 1 94 ? -0.514 4.087 -13.836 1.00 92.56 94 ALA A CA 1
ATOM 665 C C . ALA A 1 94 ? 0.342 5.163 -14.501 1.00 92.56 94 ALA A C 1
ATOM 667 O O . ALA A 1 94 ? 1.291 4.865 -15.236 1.00 92.56 94 ALA A O 1
ATOM 668 N N . GLU A 1 95 ? 0.027 6.420 -14.200 1.00 90.62 95 GLU A N 1
ATOM 669 C CA . GLU A 1 95 ? 0.788 7.567 -14.680 1.00 90.62 95 GLU A CA 1
ATOM 670 C C . GLU A 1 95 ? 2.118 7.660 -13.930 1.00 90.62 95 GLU A C 1
ATOM 672 O O . GLU A 1 95 ? 2.178 8.009 -12.753 1.00 90.62 95 GLU A O 1
ATOM 677 N N . THR A 1 96 ? 3.211 7.350 -14.621 1.00 86.25 96 THR A N 1
ATOM 678 C CA . THR A 1 96 ? 4.562 7.503 -14.080 1.00 86.25 96 THR A CA 1
ATOM 679 C C . THR A 1 96 ? 5.083 8.905 -14.378 1.00 86.25 96 THR A C 1
ATOM 681 O O . THR A 1 96 ? 5.223 9.272 -15.544 1.00 86.25 96 THR A O 1
ATOM 684 N N . ASN A 1 97 ? 5.421 9.670 -13.340 1.00 82.88 97 ASN A N 1
ATOM 685 C CA . ASN A 1 97 ? 6.006 11.003 -13.471 1.00 82.88 97 ASN A CA 1
ATOM 686 C C . ASN A 1 97 ? 7.295 11.113 -12.627 1.00 82.88 97 ASN A C 1
ATOM 688 O O . ASN A 1 97 ? 7.312 10.621 -11.494 1.00 82.88 97 ASN A O 1
ATOM 692 N N . PRO A 1 98 ? 8.375 11.744 -13.136 1.00 75.25 98 PRO A N 1
ATOM 693 C CA . PRO A 1 98 ? 9.577 12.019 -12.345 1.00 75.25 98 PRO A CA 1
ATOM 694 C C . PRO A 1 98 ? 9.328 12.888 -11.100 1.00 75.25 98 PRO A C 1
ATOM 696 O O . PRO A 1 98 ? 10.085 12.800 -10.132 1.00 75.25 98 PRO A O 1
ATOM 699 N N . GLN A 1 99 ? 8.279 13.716 -11.108 1.00 75.25 99 GLN A N 1
ATOM 700 C CA . GLN A 1 99 ? 7.914 14.589 -9.998 1.00 75.25 99 GLN A CA 1
ATOM 701 C C . GLN A 1 99 ? 7.413 13.787 -8.783 1.00 75.25 99 GLN A C 1
ATOM 703 O O . GLN A 1 99 ? 6.525 12.939 -8.879 1.00 75.25 99 GLN A O 1
ATOM 708 N N . ALA A 1 100 ? 7.964 14.091 -7.605 1.00 72.19 100 ALA A N 1
ATOM 709 C CA . ALA A 1 100 ? 7.461 13.597 -6.323 1.00 72.19 100 ALA A CA 1
ATOM 710 C C . ALA A 1 100 ? 6.009 14.052 -6.068 1.00 72.19 100 ALA A C 1
ATOM 712 O O . ALA A 1 100 ? 5.630 15.151 -6.467 1.00 72.19 100 ALA A O 1
ATOM 713 N N . GLY A 1 101 ? 5.195 13.231 -5.393 1.00 72.56 101 GLY A N 1
ATOM 714 C CA . GLY A 1 101 ? 3.805 13.587 -5.079 1.00 72.56 101 GLY A CA 1
ATOM 715 C C . GLY A 1 101 ? 2.865 13.694 -6.275 1.00 72.56 101 GLY A C 1
ATOM 716 O O . GLY A 1 101 ? 1.873 14.421 -6.199 1.00 72.56 101 GLY A O 1
ATOM 717 N N . PHE A 1 102 ? 3.170 13.014 -7.387 1.00 82.19 102 PHE A N 1
ATOM 718 C CA . PHE A 1 102 ? 2.314 13.058 -8.572 1.00 82.19 102 PHE A CA 1
ATOM 719 C C . PHE A 1 102 ? 0.987 12.319 -8.367 1.00 82.19 102 PHE A C 1
ATOM 721 O O . PHE A 1 102 ? -0.065 12.889 -8.631 1.00 82.19 102 PHE A O 1
ATOM 728 N N . THR A 1 103 ? 1.017 11.089 -7.849 1.00 82.12 103 THR A N 1
ATOM 729 C CA . THR A 1 103 ? -0.201 10.367 -7.456 1.00 82.12 103 THR A CA 1
ATOM 730 C C . THR A 1 103 ? -0.729 10.959 -6.156 1.00 82.12 103 THR A C 1
ATOM 732 O O . THR A 1 103 ? -0.098 10.813 -5.108 1.00 82.12 103 THR A O 1
ATOM 735 N N . ARG A 1 104 ? -1.871 11.647 -6.218 1.00 86.94 104 ARG A N 1
ATOM 736 C CA . ARG A 1 104 ? -2.457 12.362 -5.075 1.00 86.94 104 ARG A CA 1
ATOM 737 C C . ARG A 1 104 ? -3.674 11.681 -4.475 1.00 86.94 104 ARG A C 1
ATOM 739 O O . ARG A 1 104 ? -3.999 11.936 -3.318 1.00 86.94 104 ARG A O 1
ATOM 746 N N . HIS A 1 105 ? -4.301 10.768 -5.200 1.00 89.75 105 HIS A N 1
ATOM 747 C CA . HIS A 1 105 ? -5.389 9.938 -4.699 1.00 89.75 105 HIS A CA 1
ATOM 748 C C . HIS A 1 105 ? -5.148 8.463 -5.053 1.00 89.75 105 HIS A C 1
ATOM 750 O O . HIS A 1 105 ? -4.396 8.183 -5.986 1.00 89.75 105 HIS A O 1
ATOM 756 N N . PRO A 1 106 ? -5.737 7.503 -4.319 1.00 94.06 106 PRO A N 1
ATOM 757 C CA . PRO A 1 106 ? -5.537 6.093 -4.609 1.00 94.06 106 PRO A CA 1
ATOM 758 C C . PRO A 1 106 ? -6.228 5.677 -5.905 1.00 94.06 106 PRO A C 1
ATOM 760 O O . PRO A 1 106 ? -7.397 6.005 -6.137 1.00 94.06 106 PRO A O 1
ATOM 763 N N . ILE A 1 107 ? -5.520 4.902 -6.720 1.00 95.06 107 ILE A N 1
ATOM 764 C CA . ILE A 1 107 ? -6.030 4.362 -7.979 1.00 95.06 107 ILE A CA 1
ATOM 765 C C . ILE A 1 107 ? -5.975 2.842 -7.903 1.00 95.06 107 ILE A C 1
ATOM 767 O O . ILE A 1 107 ? -4.907 2.274 -7.699 1.00 95.06 107 ILE A O 1
ATOM 771 N N . VAL A 1 108 ? -7.113 2.178 -8.086 1.00 95.00 108 VAL A N 1
ATOM 772 C CA . VAL A 1 108 ? -7.188 0.719 -8.159 1.00 95.00 108 VAL A CA 1
ATOM 773 C C . VAL A 1 108 ? -7.308 0.242 -9.598 1.00 95.00 108 VAL A C 1
ATOM 775 O O . VAL A 1 108 ? -8.179 0.685 -10.348 1.00 95.00 108 VAL A O 1
ATOM 778 N N . TYR A 1 109 ? -6.445 -0.696 -9.965 1.00 93.56 109 TYR A N 1
ATOM 779 C CA . TYR A 1 109 ? -6.431 -1.395 -11.240 1.00 93.56 109 TYR A CA 1
ATOM 780 C C . TYR A 1 109 ? -7.135 -2.737 -11.097 1.00 93.56 109 TYR A C 1
ATOM 782 O O . TYR A 1 109 ? -6.901 -3.492 -10.149 1.00 93.56 109 TYR A O 1
ATOM 790 N N . THR A 1 110 ? -8.012 -3.023 -12.050 1.00 91.25 110 THR A N 1
ATOM 791 C CA . THR A 1 110 ? -8.851 -4.228 -12.078 1.00 91.25 110 THR A CA 1
ATOM 792 C C . THR A 1 110 ? -8.944 -4.762 -13.507 1.00 91.25 110 THR A C 1
ATOM 794 O O . THR A 1 110 ? -8.712 -3.980 -14.435 1.00 91.25 110 THR A O 1
ATOM 797 N N . PRO A 1 111 ? -9.329 -6.034 -13.720 1.00 87.56 111 PRO A N 1
ATOM 798 C CA . PRO A 1 111 ? -9.528 -6.568 -15.065 1.00 87.56 111 PRO A CA 1
ATOM 799 C C . PRO A 1 111 ? -10.558 -5.768 -15.861 1.00 87.56 111 PRO A C 1
ATOM 801 O O . PRO A 1 111 ? -11.509 -5.210 -15.295 1.00 87.56 111 PRO A O 1
ATOM 804 N N . ALA A 1 112 ? -10.393 -5.745 -17.180 1.00 82.31 112 ALA A N 1
ATOM 805 C CA . ALA A 1 112 ? -11.385 -5.215 -18.100 1.00 82.31 112 ALA A CA 1
ATOM 806 C C . ALA A 1 112 ? -12.642 -6.097 -18.119 1.00 82.31 112 ALA A C 1
ATOM 808 O O . ALA A 1 112 ? -12.570 -7.311 -18.291 1.00 82.31 112 ALA A O 1
ATOM 809 N N . GLY A 1 113 ? -13.805 -5.458 -17.983 1.00 73.00 113 GLY A N 1
ATOM 810 C CA . GLY A 1 113 ? -15.107 -6.123 -18.005 1.00 73.00 113 GLY A CA 1
ATOM 811 C C . GLY A 1 113 ? -15.656 -6.501 -16.623 1.00 73.00 113 GLY A C 1
ATOM 812 O O . GLY A 1 113 ? -14.949 -6.536 -15.619 1.00 73.00 113 GLY A O 1
ATOM 813 N N . GLY A 1 114 ? -16.968 -6.746 -16.584 1.00 70.81 114 GLY A N 1
ATOM 814 C CA . GLY A 1 114 ? -17.702 -7.159 -15.386 1.00 70.81 114 GLY A CA 1
ATOM 815 C C . GLY A 1 114 ? -18.022 -6.034 -14.384 1.00 70.81 114 GLY A C 1
ATOM 816 O O . GLY A 1 114 ? -17.486 -4.921 -14.467 1.00 70.81 114 GLY A O 1
ATOM 817 N N . PRO A 1 115 ? -18.921 -6.300 -13.416 1.00 71.12 115 PRO A N 1
ATOM 818 C CA . PRO A 1 115 ? -19.145 -5.400 -12.289 1.00 71.12 115 PRO A CA 1
ATOM 819 C C . PRO A 1 115 ? -17.848 -5.204 -11.491 1.00 71.12 115 PRO A C 1
ATOM 821 O O . PRO A 1 115 ? -16.872 -5.938 -11.659 1.00 71.12 115 PRO A O 1
ATOM 824 N N . LEU A 1 116 ? -17.798 -4.182 -10.633 1.00 74.00 116 LEU A N 1
ATOM 825 C CA . LEU A 1 116 ? -16.698 -4.114 -9.673 1.00 74.00 116 LEU A CA 1
ATOM 826 C C . LEU A 1 116 ? -16.743 -5.375 -8.809 1.00 74.00 116 LEU A C 1
ATOM 828 O O . LEU A 1 116 ? -17.814 -5.709 -8.298 1.00 74.00 116 LEU A O 1
ATOM 832 N N . PRO A 1 117 ? -15.611 -6.069 -8.638 1.00 68.69 117 PRO A N 1
ATOM 833 C CA . PRO A 1 117 ? -15.610 -7.341 -7.934 1.00 68.69 117 PRO A CA 1
ATOM 834 C C . PRO A 1 117 ? -15.727 -7.167 -6.409 1.00 68.69 117 PRO A C 1
ATOM 836 O O . PRO A 1 117 ? -15.790 -8.149 -5.677 1.00 68.69 117 PRO A O 1
ATOM 839 N N . TRP A 1 118 ? -15.806 -5.923 -5.926 1.00 73.56 118 TRP A N 1
ATOM 840 C CA . TRP A 1 118 ? -16.223 -5.589 -4.571 1.00 73.56 118 TRP A CA 1
ATOM 841 C C . TRP A 1 118 ? -17.393 -4.602 -4.608 1.00 73.56 118 TRP A C 1
ATOM 843 O O . TRP A 1 118 ? -17.412 -3.633 -5.372 1.00 73.56 118 TRP A O 1
ATOM 853 N N . THR A 1 119 ? -18.379 -4.832 -3.747 1.00 64.06 119 THR A N 1
ATOM 854 C CA . THR A 1 119 ? -19.440 -3.865 -3.468 1.00 64.06 119 THR A CA 1
ATOM 855 C C . THR A 1 119 ? -18.977 -2.967 -2.330 1.00 64.06 119 THR A C 1
ATOM 857 O O . THR A 1 119 ? -18.713 -3.467 -1.237 1.00 64.06 119 THR A O 1
ATOM 860 N N . GLY A 1 120 ? -18.877 -1.657 -2.566 1.00 66.00 120 GLY A N 1
ATOM 861 C CA . GLY A 1 120 ? -18.616 -0.704 -1.489 1.00 66.00 120 GLY A CA 1
ATOM 862 C C . GLY A 1 120 ? -19.742 -0.777 -0.458 1.00 66.00 120 GLY A C 1
ATOM 863 O O . GLY A 1 120 ? -20.901 -0.522 -0.784 1.00 66.00 120 GLY A O 1
ATOM 864 N N . HIS A 1 121 ? -19.425 -1.170 0.772 1.00 66.94 121 HIS A N 1
ATOM 865 C CA . HIS A 1 121 ? -20.352 -1.052 1.893 1.00 66.94 121 HIS A CA 1
ATOM 866 C C . HIS A 1 121 ? -20.409 0.398 2.381 1.00 66.94 121 HIS A C 1
ATOM 868 O O . HIS A 1 121 ? -19.573 1.232 2.035 1.00 66.94 121 HIS A O 1
ATOM 874 N N . LEU A 1 122 ? -21.409 0.722 3.201 1.00 59.66 122 LEU A N 1
ATOM 875 C CA . LEU A 1 122 ? -21.495 2.047 3.811 1.00 59.66 122 LEU A CA 1
ATOM 876 C C . LEU A 1 122 ? -20.244 2.306 4.665 1.00 59.66 122 LEU A C 1
ATOM 878 O O . LEU A 1 122 ? -19.972 1.541 5.588 1.00 59.66 122 LEU A O 1
ATOM 882 N N . GLY A 1 123 ? -19.507 3.372 4.347 1.00 66.44 123 GLY A N 1
ATOM 883 C CA . GLY A 1 123 ? -18.242 3.713 5.005 1.00 66.44 123 GLY A CA 1
ATOM 884 C C . GLY A 1 123 ? -17.005 2.994 4.449 1.00 66.44 123 GLY A C 1
ATOM 885 O O . GLY A 1 123 ? -15.939 3.100 5.052 1.00 66.44 123 GLY A O 1
ATOM 886 N N . PHE A 1 124 ? -17.122 2.271 3.328 1.00 83.12 124 PHE A N 1
ATOM 887 C CA . PHE A 1 124 ? -15.978 1.696 2.613 1.00 83.12 124 PHE A CA 1
ATOM 888 C C . PHE A 1 124 ? -14.971 2.786 2.227 1.00 83.12 124 PHE A C 1
ATOM 890 O O . PHE A 1 124 ? -15.346 3.755 1.569 1.00 83.12 124 PHE A O 1
ATOM 897 N N . LEU A 1 125 ? -13.706 2.607 2.628 1.00 88.38 125 LEU A N 1
ATOM 898 C CA . LEU A 1 125 ? -12.630 3.600 2.493 1.00 88.38 125 LEU A CA 1
ATOM 899 C C . LEU A 1 125 ? -12.932 4.944 3.181 1.00 88.38 125 LEU A C 1
ATOM 901 O O . LEU A 1 125 ? -12.428 5.994 2.778 1.00 88.38 125 LEU A O 1
ATOM 905 N N . GLY A 1 126 ? -13.748 4.911 4.238 1.00 86.12 126 GLY A N 1
ATOM 906 C CA . GLY A 1 126 ? -14.019 6.052 5.103 1.00 86.12 126 GLY A CA 1
ATOM 907 C C . GLY A 1 126 ? -14.553 7.261 4.325 1.00 86.12 126 GLY A C 1
ATOM 908 O O . GLY A 1 126 ? -15.652 7.184 3.776 1.00 86.12 126 GLY A O 1
ATOM 909 N N . PRO A 1 127 ? -13.824 8.393 4.298 1.00 84.50 127 PRO A N 1
ATOM 910 C CA . PRO A 1 127 ? -14.288 9.611 3.640 1.00 84.50 127 PRO A CA 1
ATOM 911 C C . PRO A 1 127 ? -14.106 9.601 2.114 1.00 84.50 127 PRO A C 1
ATOM 913 O O . PRO A 1 127 ? -14.570 10.531 1.456 1.00 84.50 127 PRO A O 1
ATOM 916 N N . LEU A 1 128 ? -13.414 8.604 1.546 1.00 88.81 128 LEU A N 1
ATOM 917 C CA . LEU A 1 128 ? -13.096 8.600 0.121 1.00 88.81 128 LEU A CA 1
ATOM 918 C C . LEU A 1 128 ? -14.329 8.289 -0.722 1.00 88.81 128 LEU A C 1
ATOM 920 O O . LEU A 1 128 ? -14.975 7.251 -0.571 1.00 88.81 128 LEU A O 1
ATOM 924 N N . GLN A 1 129 ? -14.606 9.159 -1.684 1.00 88.81 129 GLN A N 1
ATOM 925 C CA . GLN A 1 129 ? -15.668 8.937 -2.657 1.00 88.81 129 GLN A CA 1
ATOM 926 C C . GLN A 1 129 ? -15.118 8.268 -3.910 1.00 88.81 129 GLN A C 1
ATOM 928 O O . GLN A 1 129 ? -14.000 8.526 -4.347 1.00 88.81 129 GLN A O 1
ATOM 933 N N . ARG A 1 130 ? -15.906 7.411 -4.552 1.00 90.56 130 ARG A N 1
ATOM 934 C CA . ARG A 1 130 ? -15.494 6.887 -5.852 1.00 90.56 130 ARG A CA 1
ATOM 935 C C . ARG A 1 130 ? -15.528 8.017 -6.882 1.00 90.56 130 ARG A C 1
ATOM 937 O O . ARG A 1 130 ? -16.585 8.611 -7.088 1.00 90.56 130 ARG A O 1
ATOM 944 N N . ALA A 1 131 ? -14.414 8.263 -7.568 1.00 89.94 131 ALA A N 1
ATOM 945 C CA . ALA A 1 131 ? -14.385 9.188 -8.694 1.00 89.94 131 ALA A CA 1
ATOM 946 C C . ALA A 1 131 ? -15.370 8.706 -9.783 1.00 89.94 131 ALA A C 1
ATOM 948 O O . ALA A 1 131 ? -15.318 7.531 -10.171 1.00 89.94 131 ALA A O 1
ATOM 949 N N . PRO A 1 132 ? -16.282 9.570 -10.274 1.00 85.62 132 PRO A N 1
ATOM 950 C CA . PRO A 1 132 ? -17.311 9.168 -11.234 1.00 85.62 132 PRO A CA 1
ATOM 951 C C . PRO A 1 132 ? -16.731 8.855 -12.617 1.00 85.62 132 PRO A C 1
ATOM 953 O O . PRO A 1 132 ? -17.303 8.066 -13.365 1.00 85.62 132 PRO A O 1
ATOM 956 N N . GLN A 1 133 ? -15.586 9.455 -12.937 1.00 87.50 133 GLN A N 1
ATOM 957 C CA . GLN A 1 133 ? -14.865 9.290 -14.190 1.00 87.50 133 GLN A CA 1
ATOM 958 C C . GLN A 1 133 ? -13.363 9.241 -13.925 1.00 87.50 133 GLN A C 1
ATOM 960 O O . GLN A 1 133 ? -12.887 9.692 -12.878 1.00 87.50 133 GLN A O 1
ATOM 965 N N . GLU A 1 134 ? -12.616 8.716 -14.891 1.00 89.81 134 GLU A N 1
ATOM 966 C CA . GLU A 1 134 ? -11.164 8.736 -14.814 1.00 89.81 134 GLU A CA 1
ATOM 967 C C . GLU A 1 134 ? -10.641 10.175 -14.807 1.00 89.81 134 GLU A C 1
ATOM 969 O O . GLU A 1 134 ? -11.069 11.020 -15.590 1.00 89.81 134 GLU A O 1
ATOM 974 N N . SER A 1 135 ? -9.732 10.452 -13.879 1.00 90.81 135 SER A N 1
ATOM 975 C CA . SER A 1 135 ? -9.096 11.748 -13.683 1.00 90.81 135 SER A CA 1
ATOM 976 C C . SER A 1 135 ? -7.571 11.585 -13.684 1.00 90.81 135 SER A C 1
ATOM 978 O O . SER A 1 135 ? -7.071 10.473 -13.464 1.00 90.81 135 SER A O 1
ATOM 980 N N . PRO A 1 136 ? -6.814 12.671 -13.928 1.00 91.50 136 PRO A N 1
ATOM 981 C CA . PRO A 1 136 ? -5.362 12.652 -13.789 1.00 91.50 136 PRO A CA 1
ATOM 982 C C . PRO A 1 136 ? -4.963 12.246 -12.372 1.00 91.50 136 PRO A C 1
ATOM 984 O O . PRO A 1 136 ? -5.574 12.721 -11.411 1.00 91.50 136 PRO A O 1
ATOM 987 N N . ALA A 1 137 ? -3.910 11.441 -12.224 1.00 88.12 137 ALA A N 1
ATOM 988 C CA . ALA A 1 137 ? -3.427 10.992 -10.912 1.00 88.12 137 ALA A CA 1
ATOM 989 C C . ALA A 1 137 ? -3.073 12.157 -9.959 1.00 88.12 137 ALA A C 1
ATOM 991 O O . ALA A 1 137 ? -3.115 11.997 -8.739 1.00 88.12 137 ALA A O 1
ATOM 992 N N . SER A 1 138 ? -2.803 13.344 -10.513 1.00 87.06 138 SER A N 1
ATOM 993 C CA . SER A 1 138 ? -2.533 14.594 -9.796 1.00 87.06 138 SER A CA 1
ATOM 994 C C . SER A 1 138 ? -3.772 15.325 -9.269 1.00 87.06 138 SER A C 1
ATOM 996 O O . SER A 1 138 ? -3.635 16.427 -8.735 1.00 87.06 138 SER A O 1
ATOM 998 N N . LEU A 1 139 ? -4.982 14.782 -9.431 1.00 86.56 139 LEU A N 1
ATOM 999 C CA . LEU A 1 139 ? -6.177 15.348 -8.808 1.00 86.56 139 LEU A CA 1
ATOM 1000 C C . LEU A 1 139 ? -6.053 15.243 -7.283 1.00 86.56 139 LEU A C 1
ATOM 1002 O O . LEU A 1 139 ? -5.971 14.140 -6.737 1.00 86.56 139 LEU A O 1
ATOM 1006 N N . ASP A 1 140 ? -6.059 16.392 -6.611 1.00 86.44 140 ASP A N 1
ATOM 1007 C CA . ASP A 1 140 ? -6.058 16.473 -5.153 1.00 86.44 140 ASP A CA 1
ATOM 1008 C C . ASP A 1 140 ? -7.492 16.568 -4.628 1.00 86.44 140 ASP A C 1
ATOM 1010 O O . ASP A 1 140 ? -8.046 17.652 -4.456 1.00 86.44 140 ASP A O 1
ATOM 1014 N N . ALA A 1 141 ? -8.110 15.407 -4.446 1.00 84.44 141 ALA A N 1
ATOM 1015 C CA . ALA A 1 141 ? -9.450 15.280 -3.900 1.00 84.44 141 ALA A CA 1
ATOM 1016 C C . ALA A 1 141 ? -9.564 13.977 -3.110 1.00 84.44 141 ALA A C 1
ATOM 1018 O O . ALA A 1 141 ? -8.834 13.014 -3.362 1.00 84.44 141 ALA A O 1
ATOM 1019 N N . ASP A 1 142 ? -10.512 13.933 -2.179 1.00 86.62 142 ASP A N 1
ATOM 1020 C CA . ASP A 1 142 ? -10.761 12.771 -1.324 1.00 86.62 142 ASP A CA 1
ATOM 1021 C C . ASP A 1 142 ? -11.601 11.736 -2.038 1.00 86.62 142 ASP A C 1
ATOM 1023 O O . ASP A 1 142 ? -12.751 11.442 -1.709 1.00 86.62 142 ASP A O 1
ATOM 1027 N N . VAL A 1 143 ? -10.978 11.208 -3.080 1.00 89.44 143 VAL A N 1
ATOM 1028 C CA . VAL A 1 143 ? -11.548 10.220 -3.963 1.00 89.44 143 VAL A CA 1
ATOM 1029 C C . VAL A 1 143 ? -10.655 8.996 -4.034 1.00 89.44 143 VAL A C 1
ATOM 1031 O O . VAL A 1 143 ? -9.469 9.050 -3.722 1.00 89.44 143 VAL A O 1
ATOM 1034 N N . TYR A 1 144 ? -11.222 7.886 -4.479 1.00 92.81 144 TYR A N 1
ATOM 1035 C CA . TYR A 1 144 ? -10.462 6.803 -5.079 1.00 92.81 144 TYR A CA 1
ATOM 1036 C C . TYR A 1 144 ? -10.964 6.575 -6.499 1.00 92.81 144 TYR A C 1
ATOM 1038 O O . TYR A 1 144 ? -12.158 6.713 -6.787 1.00 92.81 144 TYR A O 1
ATOM 1046 N N . GLN A 1 145 ? -10.059 6.214 -7.396 1.00 92.75 145 GLN A N 1
ATOM 1047 C CA . GLN A 1 145 ? -10.385 5.970 -8.794 1.00 92.75 145 GLN A CA 1
ATOM 1048 C C . GLN A 1 145 ? -10.249 4.489 -9.120 1.00 92.75 145 GLN A C 1
ATOM 1050 O O . GLN A 1 145 ? -9.314 3.837 -8.672 1.00 92.75 145 GLN A O 1
ATOM 1055 N N . VAL A 1 146 ? -11.156 3.967 -9.945 1.00 92.38 146 VAL A N 1
ATOM 1056 C CA . VAL A 1 146 ? -10.997 2.643 -10.552 1.00 92.38 146 VAL A CA 1
ATOM 1057 C C . VAL A 1 146 ? -10.562 2.819 -12.000 1.00 92.38 146 VAL A C 1
ATOM 1059 O O . VAL A 1 146 ? -11.250 3.509 -12.748 1.00 92.38 146 VAL A O 1
ATOM 1062 N N . ARG A 1 147 ? -9.466 2.168 -12.393 1.00 92.38 147 ARG A N 1
ATOM 1063 C CA . ARG A 1 147 ? -9.030 2.030 -13.787 1.00 92.38 147 ARG A CA 1
ATOM 1064 C C . ARG A 1 147 ? -9.142 0.568 -14.211 1.00 92.38 147 ARG A C 1
ATOM 1066 O O . ARG A 1 147 ? -8.796 -0.349 -13.458 1.00 92.38 147 ARG A O 1
ATOM 1073 N N . ARG A 1 148 ? -9.670 0.337 -15.411 1.00 90.19 148 ARG A N 1
ATOM 1074 C CA . ARG A 1 148 ? -9.786 -1.010 -15.987 1.00 90.19 148 ARG A CA 1
ATOM 1075 C C . ARG A 1 148 ? -8.575 -1.284 -16.869 1.00 90.19 148 ARG A C 1
ATOM 1077 O O . ARG A 1 148 ? -8.248 -0.479 -17.732 1.00 90.19 148 ARG A O 1
ATOM 1084 N N . VAL A 1 149 ? -7.928 -2.420 -16.651 1.00 90.12 149 VAL A N 1
ATOM 1085 C CA . VAL A 1 149 ? -6.763 -2.858 -17.420 1.00 90.12 149 VAL A CA 1
ATOM 1086 C C . VAL A 1 149 ? -7.205 -3.961 -18.381 1.00 90.12 149 VAL A C 1
ATOM 1088 O O . VAL A 1 149 ? -7.803 -4.937 -17.923 1.00 90.12 149 VAL A O 1
ATOM 1091 N N . PRO A 1 150 ? -6.971 -3.818 -19.699 1.00 83.50 150 PRO A N 1
ATOM 1092 C CA . PRO A 1 150 ? -7.272 -4.862 -20.671 1.00 83.50 150 PRO A CA 1
ATOM 1093 C C . PRO A 1 150 ? -6.647 -6.195 -20.265 1.00 83.50 150 PRO A C 1
ATOM 1095 O O . PRO A 1 150 ? -5.475 -6.240 -19.901 1.00 83.50 150 PRO A O 1
ATOM 1098 N N . HIS A 1 151 ? -7.430 -7.269 -20.347 1.00 75.62 151 HIS A N 1
ATOM 1099 C CA . HIS A 1 151 ? -6.903 -8.610 -20.144 1.00 75.62 151 HIS A CA 1
ATOM 1100 C C . HIS A 1 151 ? -5.996 -8.973 -21.322 1.00 75.62 151 HIS A C 1
ATOM 1102 O O . HIS A 1 151 ? -6.420 -8.920 -22.478 1.00 75.62 151 HIS A O 1
ATOM 1108 N N . ASP A 1 152 ? -4.763 -9.366 -21.026 1.00 72.62 152 ASP A N 1
ATOM 1109 C CA . ASP A 1 152 ? -3.842 -9.938 -21.999 1.00 72.62 152 ASP A CA 1
ATOM 1110 C C . ASP A 1 152 ? -3.671 -11.426 -21.693 1.00 72.62 152 ASP A C 1
ATOM 1112 O O . ASP A 1 152 ? -2.993 -11.790 -20.732 1.00 72.62 152 ASP A O 1
ATOM 1116 N N . GLU A 1 153 ? -4.273 -12.278 -22.530 1.00 66.19 153 GLU A N 1
ATOM 1117 C CA . GLU A 1 153 ? -4.237 -13.746 -22.406 1.00 66.19 153 GLU A CA 1
ATOM 1118 C C . GLU A 1 153 ? -2.816 -14.319 -22.424 1.00 66.19 153 GLU A C 1
ATOM 1120 O O . GLU A 1 153 ? -2.578 -15.413 -21.912 1.00 66.19 153 GLU A O 1
ATOM 1125 N N . THR A 1 154 ? -1.859 -13.580 -22.991 1.00 63.16 154 THR A N 1
ATOM 1126 C CA . THR A 1 154 ? -0.449 -13.986 -23.047 1.00 63.16 154 THR A CA 1
ATOM 1127 C C . THR A 1 154 ? 0.344 -13.576 -21.808 1.00 63.16 154 THR A C 1
ATOM 1129 O O . THR A 1 154 ? 1.481 -14.016 -21.624 1.00 63.16 154 THR A O 1
ATOM 1132 N N . SER A 1 155 ? -0.243 -12.754 -20.937 1.00 62.47 155 SER A N 1
ATOM 1133 C CA . SER A 1 155 ? 0.375 -12.294 -19.702 1.00 62.47 155 SER A CA 1
ATOM 1134 C C . SER A 1 155 ? -0.120 -13.124 -18.515 1.00 62.47 155 SER A C 1
ATOM 1136 O O . SER A 1 155 ? -1.300 -13.448 -18.404 1.00 62.47 155 SER A O 1
ATOM 1138 N N . HIS A 1 156 ? 0.774 -13.466 -17.582 1.00 65.25 156 HIS A N 1
ATOM 1139 C CA . HIS A 1 156 ? 0.335 -13.941 -16.270 1.00 65.25 156 HIS A CA 1
ATOM 1140 C C . HIS A 1 156 ? -0.433 -12.810 -15.577 1.00 65.25 156 HIS A C 1
ATOM 1142 O O . HIS A 1 156 ? 0.182 -11.847 -15.104 1.00 65.25 156 HIS A O 1
ATOM 1148 N N . ASP A 1 157 ? -1.761 -12.914 -15.575 1.00 71.12 157 ASP A N 1
ATOM 1149 C CA . ASP A 1 157 ? -2.645 -11.895 -15.027 1.00 71.12 157 ASP A CA 1
ATOM 1150 C C . ASP A 1 157 ? -2.923 -12.168 -13.541 1.00 71.12 157 ASP A C 1
ATOM 1152 O O . ASP A 1 157 ? -3.574 -13.152 -13.182 1.00 71.12 157 ASP A O 1
ATOM 1156 N N . LEU A 1 158 ? -2.399 -11.302 -12.667 1.00 79.56 158 LEU A N 1
ATOM 1157 C CA . LEU A 1 158 ? -2.756 -11.287 -11.244 1.00 79.56 158 LEU A CA 1
ATOM 1158 C C . LEU A 1 158 ? -4.154 -10.705 -11.022 1.00 79.56 158 LEU A C 1
ATOM 1160 O O . LEU A 1 158 ? -4.776 -10.996 -9.999 1.00 79.56 158 LEU A O 1
ATOM 1164 N N . LEU A 1 159 ? -4.651 -9.881 -11.948 1.00 80.25 159 LEU A N 1
ATOM 1165 C CA . LEU A 1 159 ? -5.881 -9.118 -11.764 1.00 80.25 159 LEU A CA 1
ATOM 1166 C C . LEU A 1 159 ? -7.128 -10.011 -11.728 1.00 80.25 159 LEU A C 1
ATOM 1168 O O . LEU A 1 159 ? -8.166 -9.594 -11.219 1.00 80.25 159 LEU A O 1
ATOM 1172 N N . LYS A 1 160 ? -7.032 -11.257 -12.210 1.00 76.50 160 LYS A N 1
ATOM 1173 C CA . LYS A 1 160 ? -8.106 -12.255 -12.090 1.00 76.50 160 LYS A CA 1
ATOM 1174 C C . LYS A 1 160 ? -8.464 -12.581 -10.630 1.00 76.50 160 LYS A C 1
ATOM 1176 O O . LYS A 1 160 ? -9.633 -12.805 -10.333 1.00 76.50 160 LYS A O 1
ATOM 1181 N N . ASP A 1 161 ? -7.471 -12.569 -9.736 1.00 80.56 161 ASP A N 1
ATOM 1182 C CA . ASP A 1 161 ? -7.611 -12.967 -8.325 1.00 80.56 161 ASP A CA 1
ATOM 1183 C C . ASP A 1 161 ? -7.403 -11.784 -7.362 1.00 80.56 161 ASP A C 1
ATOM 1185 O O . ASP A 1 161 ? -7.835 -11.820 -6.204 1.00 80.56 161 ASP A O 1
ATOM 1189 N N . CYS A 1 162 ? -6.729 -10.731 -7.830 1.00 89.38 162 CYS A N 1
ATOM 1190 C CA . CYS A 1 162 ? -6.308 -9.585 -7.036 1.00 89.38 162 CYS A CA 1
ATOM 1191 C C . CYS A 1 162 ? -6.701 -8.256 -7.686 1.00 89.38 162 CYS A C 1
ATOM 1193 O O . CYS A 1 162 ? -6.962 -8.159 -8.879 1.00 89.38 162 CYS A O 1
ATOM 1195 N N . VAL A 1 163 ? -6.677 -7.188 -6.900 1.00 93.38 163 VAL A N 1
ATOM 1196 C CA . VAL A 1 163 ? -6.797 -5.809 -7.376 1.00 93.38 163 VAL A CA 1
ATOM 1197 C C . VAL A 1 163 ? -5.583 -5.038 -6.882 1.00 93.38 163 VAL A C 1
ATOM 1199 O O . VAL A 1 163 ? -5.149 -5.227 -5.743 1.00 93.38 163 VAL A O 1
ATOM 1202 N N . ILE A 1 164 ? -5.002 -4.201 -7.739 1.00 95.62 164 ILE A N 1
ATOM 1203 C CA . ILE A 1 164 ? -3.752 -3.496 -7.426 1.00 95.62 164 ILE A CA 1
ATOM 1204 C C . ILE A 1 164 ? -4.065 -2.039 -7.138 1.00 95.62 164 ILE A C 1
ATOM 1206 O O . ILE A 1 164 ? -4.646 -1.368 -7.980 1.00 95.62 164 ILE A O 1
ATOM 1210 N N . TRP A 1 165 ? -3.655 -1.533 -5.985 1.00 96.69 165 TRP A N 1
ATOM 1211 C CA . TRP A 1 165 ? -3.773 -0.127 -5.624 1.00 96.69 165 TRP A CA 1
ATOM 1212 C C . TRP A 1 165 ? -2.432 0.577 -5.815 1.00 96.69 165 TRP A C 1
ATOM 1214 O O . TRP A 1 165 ? -1.436 0.158 -5.232 1.00 96.69 165 TRP A O 1
ATOM 1224 N N . ASP A 1 166 ? -2.406 1.654 -6.594 1.00 95.38 166 ASP A N 1
ATOM 1225 C CA . ASP A 1 166 ? -1.329 2.646 -6.576 1.00 95.38 166 ASP A CA 1
ATOM 1226 C C . ASP A 1 166 ? -1.721 3.769 -5.617 1.00 95.38 166 ASP A C 1
ATOM 1228 O O . ASP A 1 166 ? -2.731 4.455 -5.814 1.00 95.38 166 ASP A O 1
ATOM 1232 N N . CYS A 1 167 ? -0.955 3.907 -4.538 1.00 93.06 167 CYS A N 1
ATOM 1233 C CA . CYS A 1 167 ? -1.276 4.823 -3.456 1.00 93.06 167 CYS A CA 1
ATOM 1234 C C . CYS A 1 167 ? -0.493 6.142 -3.564 1.00 93.06 167 CYS A C 1
ATOM 1236 O O . CYS A 1 167 ? 0.630 6.172 -4.083 1.00 93.06 167 CYS A O 1
ATOM 1238 N N . PRO A 1 168 ? -1.029 7.235 -2.988 1.00 88.31 168 PRO A N 1
ATOM 1239 C CA . PRO A 1 168 ? -0.273 8.466 -2.786 1.00 88.31 168 PRO A CA 1
ATOM 1240 C C . PRO A 1 168 ? 0.999 8.245 -1.961 1.00 88.31 168 PRO A C 1
ATOM 1242 O O . PRO A 1 168 ? 1.166 7.214 -1.303 1.00 88.31 168 PRO A O 1
ATOM 1245 N N . ASP A 1 169 ? 1.929 9.201 -2.004 1.00 81.69 169 ASP A N 1
ATOM 1246 C CA . ASP A 1 169 ? 3.154 9.077 -1.217 1.00 81.69 169 ASP A CA 1
ATOM 1247 C C . ASP A 1 169 ? 2.961 9.263 0.295 1.00 81.69 169 ASP A C 1
ATOM 1249 O O . ASP A 1 169 ? 2.051 9.935 0.774 1.00 81.69 169 ASP A O 1
ATOM 1253 N N . MET A 1 170 ? 3.843 8.606 1.050 1.00 76.00 170 MET A N 1
ATOM 1254 C CA . MET A 1 170 ? 3.879 8.658 2.516 1.00 76.00 170 MET A CA 1
ATOM 1255 C C . MET A 1 170 ? 4.511 9.937 3.066 1.00 76.00 170 MET A C 1
ATOM 1257 O O . MET A 1 170 ? 4.344 10.263 4.237 1.00 76.00 170 MET A O 1
ATOM 1261 N N . THR A 1 171 ? 5.283 10.656 2.252 1.00 62.03 171 THR A N 1
ATOM 1262 C CA . THR A 1 171 ? 6.150 11.751 2.713 1.00 62.03 171 THR A CA 1
ATOM 1263 C C . THR A 1 171 ? 5.381 12.975 3.207 1.00 62.03 171 THR A C 1
ATOM 1265 O O . THR A 1 171 ? 5.954 13.827 3.879 1.00 62.03 171 THR A O 1
ATOM 1268 N N . THR A 1 172 ? 4.068 13.044 2.968 1.00 52.16 172 THR A N 1
ATOM 1269 C CA . THR A 1 172 ? 3.188 14.054 3.574 1.00 52.16 172 THR A CA 1
ATOM 1270 C C . THR A 1 172 ? 2.834 13.767 5.043 1.00 52.16 172 THR A C 1
ATOM 1272 O O . THR A 1 172 ? 2.156 14.588 5.660 1.00 52.16 172 THR A O 1
ATOM 1275 N N . TRP A 1 173 ? 3.299 12.656 5.637 1.00 45.03 173 TRP A N 1
ATOM 1276 C CA . TRP A 1 173 ? 3.077 12.330 7.056 1.00 45.03 173 TRP A CA 1
ATOM 1277 C C . TRP A 1 1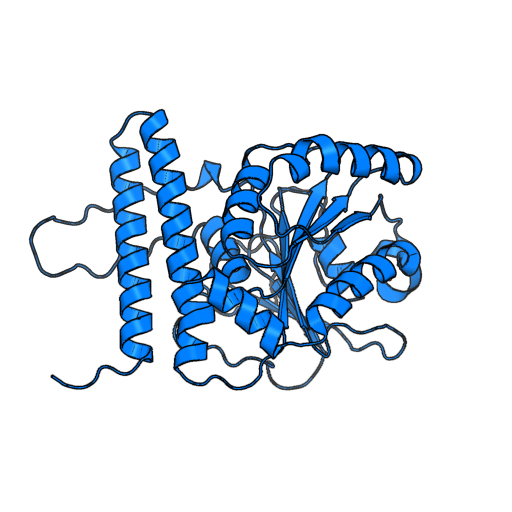73 ? 3.492 13.466 8.006 1.00 45.03 173 TRP A C 1
ATOM 1279 O O . TRP A 1 173 ? 2.791 13.745 8.973 1.00 45.03 173 TRP A O 1
ATOM 1289 N N . ALA A 1 174 ? 4.563 14.201 7.680 1.00 39.72 174 ALA A N 1
ATOM 1290 C CA . ALA A 1 174 ? 5.019 15.353 8.464 1.00 39.72 174 ALA A CA 1
ATOM 1291 C C . ALA A 1 174 ? 4.261 16.667 8.177 1.00 39.72 174 ALA A C 1
ATOM 1293 O O . ALA A 1 174 ? 4.278 17.578 9.000 1.00 39.72 174 ALA A O 1
ATOM 1294 N N . ALA A 1 175 ? 3.586 16.791 7.028 1.00 37.62 175 ALA A N 1
ATOM 1295 C CA . ALA A 1 175 ? 2.955 18.046 6.598 1.00 37.62 175 ALA A CA 1
ATOM 1296 C C . ALA A 1 175 ? 1.467 18.159 6.982 1.00 37.62 175 ALA A C 1
ATOM 1298 O O . ALA A 1 175 ? 0.887 19.239 6.893 1.00 37.62 175 ALA A O 1
ATOM 1299 N N . ALA A 1 176 ? 0.837 17.073 7.447 1.00 43.78 176 ALA A N 1
ATOM 1300 C CA . ALA A 1 176 ? -0.586 17.049 7.809 1.00 43.78 176 ALA A CA 1
ATOM 1301 C C . ALA A 1 176 ? -0.934 17.796 9.120 1.00 43.78 176 ALA A C 1
ATOM 1303 O O . ALA A 1 176 ? -2.090 17.796 9.540 1.00 43.78 176 ALA A O 1
ATOM 1304 N N . GLY A 1 177 ? 0.034 18.474 9.744 1.00 39.72 177 GLY A N 1
ATOM 1305 C CA . GLY A 1 177 ? -0.162 19.342 10.909 1.00 39.72 177 GLY A CA 1
ATOM 1306 C C . GLY A 1 177 ? -0.704 20.751 10.604 1.00 39.72 177 GLY A C 1
ATOM 1307 O O . GLY A 1 177 ? -0.569 21.631 11.444 1.00 39.72 177 GLY A O 1
ATOM 1308 N N . ALA A 1 178 ? -1.246 21.027 9.412 1.00 34.41 178 ALA A N 1
ATOM 1309 C CA . ALA A 1 178 ? -1.497 22.403 8.948 1.00 34.41 178 ALA A CA 1
ATOM 1310 C C . ALA A 1 178 ? -2.971 22.743 8.638 1.00 34.41 178 ALA A C 1
ATOM 1312 O O . ALA A 1 178 ? -3.247 23.616 7.817 1.00 34.41 178 ALA A O 1
ATOM 1313 N N . GLY A 1 179 ? -3.934 22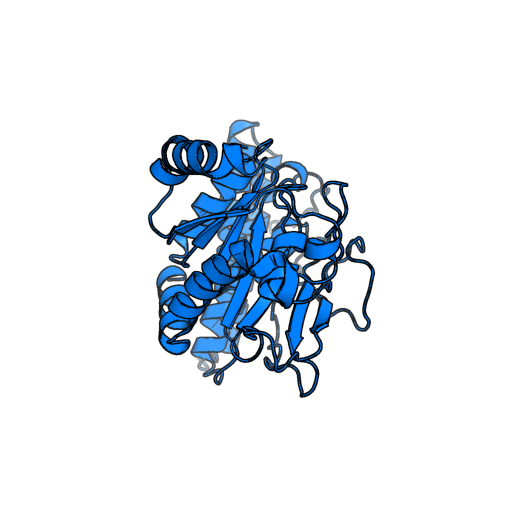.077 9.281 1.00 40.16 179 GLY A N 1
ATOM 1314 C CA . GLY A 1 179 ? -5.335 22.522 9.275 1.00 40.16 179 GLY A CA 1
ATOM 1315 C C . GLY A 1 179 ? -5.638 23.388 10.505 1.00 40.16 179 GLY A C 1
ATOM 1316 O O . GLY A 1 179 ? -5.254 22.984 11.605 1.00 40.16 179 GLY A O 1
ATOM 1317 N N . PRO A 1 180 ? -6.315 24.549 10.383 1.00 33.62 180 PRO A N 1
ATOM 1318 C CA . PRO A 1 180 ? -6.679 25.346 11.550 1.00 33.62 180 PRO A CA 1
ATOM 1319 C C . PRO A 1 180 ? -7.615 24.545 12.477 1.00 33.62 180 PRO A C 1
ATOM 1321 O O . PRO A 1 180 ? -8.516 23.855 11.991 1.00 33.62 180 PRO A O 1
ATOM 1324 N N . PRO A 1 181 ? -7.436 24.621 13.807 1.00 39.41 181 PRO A N 1
ATOM 1325 C CA . PRO A 1 181 ? -8.280 23.900 14.750 1.00 39.41 181 PRO A CA 1
ATOM 1326 C C . PRO A 1 181 ? -9.718 24.432 14.707 1.00 39.41 181 PRO A C 1
ATOM 1328 O O . PRO A 1 181 ? -9.961 25.621 14.906 1.00 39.41 181 PRO A O 1
ATOM 1331 N N . VAL A 1 182 ? -10.693 23.542 14.504 1.00 44.09 182 VAL A N 1
ATOM 1332 C CA . VAL A 1 182 ? -12.111 23.852 14.738 1.00 44.09 182 VAL A CA 1
ATOM 1333 C C . VAL A 1 182 ? -12.406 23.614 16.220 1.00 44.09 182 VAL A C 1
ATOM 1335 O O . VAL A 1 182 ? -12.311 22.485 16.708 1.00 44.09 182 VAL A O 1
ATOM 1338 N N . ALA A 1 183 ? -12.748 24.673 16.954 1.00 39.69 183 ALA A N 1
ATOM 1339 C CA . ALA A 1 183 ? -13.106 24.583 18.367 1.00 39.69 183 ALA A CA 1
ATOM 1340 C C . ALA A 1 183 ? -14.362 23.708 18.555 1.00 39.69 183 ALA A C 1
ATOM 1342 O O . ALA A 1 183 ? -15.406 23.985 17.970 1.00 39.69 183 ALA A O 1
ATOM 1343 N N . ILE A 1 184 ? -14.269 22.659 19.381 1.00 44.97 184 ILE A N 1
ATOM 1344 C CA . ILE A 1 184 ? -15.439 21.901 19.853 1.00 44.97 184 ILE A CA 1
ATOM 1345 C C . ILE A 1 184 ? -15.680 22.276 21.320 1.00 44.97 184 ILE A C 1
ATOM 1347 O O . ILE A 1 184 ? -14.754 22.140 22.123 1.00 44.97 184 ILE A O 1
ATOM 1351 N N . PRO A 1 185 ? -16.885 22.740 21.693 1.00 44.22 185 PRO A N 1
ATOM 1352 C CA . PRO A 1 185 ? -17.215 23.013 23.086 1.00 44.22 185 PRO A CA 1
ATOM 1353 C C . PRO A 1 185 ? -17.212 21.720 23.917 1.00 44.22 185 PRO A C 1
ATOM 1355 O O . PRO A 1 185 ? -17.732 20.692 23.491 1.00 44.22 185 PRO A O 1
ATOM 1358 N N . LEU A 1 186 ? -16.632 21.789 25.120 1.00 44.50 186 LEU A N 1
ATOM 1359 C CA . LEU A 1 186 ? -16.491 20.665 26.062 1.00 44.50 186 LEU A CA 1
ATOM 1360 C C . LEU A 1 186 ? -17.808 20.274 26.764 1.00 44.50 186 LEU A C 1
ATOM 1362 O O . LEU A 1 186 ? -17.857 19.248 27.438 1.00 44.50 186 LEU A O 1
ATOM 1366 N N . SER A 1 187 ? -18.870 21.065 26.585 1.00 42.66 187 SER A N 1
ATOM 1367 C CA . SER A 1 187 ? -20.175 20.874 27.224 1.00 42.66 187 SER A CA 1
ATOM 1368 C C . SER A 1 187 ? -21.293 21.131 26.209 1.00 42.66 187 SER A C 1
ATOM 1370 O O . SER A 1 187 ? -21.386 22.232 25.669 1.00 42.66 187 SER A O 1
ATOM 1372 N N . GLY A 1 188 ? -22.140 20.129 25.949 1.00 50.00 188 GLY A N 1
ATOM 1373 C CA . GLY A 1 188 ? -23.263 20.206 25.002 1.00 50.00 188 GLY A CA 1
ATOM 1374 C C . GLY A 1 188 ? -23.474 18.905 24.210 1.00 50.00 188 GLY A C 1
ATOM 1375 O O . GLY A 1 188 ? -22.661 17.986 24.327 1.00 50.00 188 GLY A O 1
ATOM 1376 N N . PRO A 1 189 ? -24.562 18.785 23.421 1.00 46.06 189 PRO A N 1
ATOM 1377 C CA . PRO A 1 189 ? -24.750 17.648 22.521 1.00 46.06 189 PRO A CA 1
ATOM 1378 C C . PRO A 1 189 ? -23.560 17.530 21.559 1.00 46.06 189 PRO A C 1
ATOM 1380 O O . PRO A 1 189 ? -23.094 18.547 21.043 1.00 46.06 189 PRO A O 1
ATOM 1383 N N . ARG A 1 190 ? -23.073 16.293 21.343 1.00 49.28 190 ARG A N 1
ATOM 1384 C CA . ARG A 1 190 ? -21.961 15.956 20.428 1.00 49.28 190 ARG A CA 1
ATOM 1385 C C . ARG A 1 190 ? -22.159 16.733 19.115 1.00 49.28 190 ARG A C 1
ATOM 1387 O O . ARG A 1 190 ? -23.130 16.444 18.411 1.00 49.28 190 ARG A O 1
ATOM 1394 N N . PRO A 1 191 ? -21.309 17.718 18.773 1.00 43.84 191 PRO A N 1
ATOM 1395 C CA . PRO A 1 191 ? -21.406 18.340 17.465 1.00 43.84 191 PRO A CA 1
ATOM 1396 C C . PRO A 1 191 ? -21.081 17.288 16.408 1.00 43.84 191 PRO A C 1
ATOM 1398 O O . PRO A 1 191 ? -20.252 16.403 16.644 1.00 43.84 191 PRO A O 1
ATOM 1401 N N . ALA A 1 192 ? -21.738 17.381 15.250 1.00 41.31 192 ALA A N 1
ATOM 1402 C CA . ALA A 1 192 ? -21.355 16.582 14.096 1.00 41.31 192 ALA A CA 1
ATOM 1403 C C . ALA A 1 192 ? -19.842 16.759 13.864 1.00 41.31 192 ALA A C 1
ATOM 1405 O O . ALA A 1 192 ? -19.351 17.890 13.981 1.00 41.31 192 ALA A O 1
ATOM 1406 N N . PRO A 1 193 ? -19.092 15.673 13.611 1.00 39.16 193 PRO A N 1
ATOM 1407 C CA . PRO A 1 193 ? -17.651 15.766 13.435 1.00 39.16 193 PRO A CA 1
ATOM 1408 C C . PRO A 1 193 ? -17.353 16.815 12.353 1.00 39.16 193 PRO A C 1
ATOM 1410 O O . PRO A 1 193 ? -17.986 16.774 11.293 1.00 39.16 193 PRO A O 1
ATOM 1413 N N . PRO A 1 194 ? -16.450 17.787 12.597 1.00 36.09 194 PRO A N 1
ATOM 1414 C CA . PRO A 1 194 ? -16.052 18.710 11.548 1.00 36.09 194 PRO A CA 1
ATOM 1415 C C . PRO A 1 194 ? -15.525 17.888 10.374 1.00 36.09 194 PRO A C 1
ATOM 1417 O O . PRO A 1 194 ? -14.721 16.973 10.560 1.00 36.09 194 PRO A O 1
ATOM 1420 N N . VAL A 1 195 ? -16.006 18.200 9.171 1.00 35.56 195 VAL A N 1
ATOM 1421 C CA . VAL A 1 195 ? -15.543 17.583 7.926 1.00 35.56 195 VAL A CA 1
ATOM 1422 C C . VAL A 1 195 ? -14.125 18.095 7.673 1.00 35.56 195 VAL A C 1
ATOM 1424 O O . VAL A 1 195 ? -13.910 19.075 6.968 1.00 35.56 195 VAL A O 1
ATOM 1427 N N . LEU A 1 196 ? -13.145 17.484 8.335 1.00 42.25 196 LEU A N 1
ATOM 1428 C CA . LEU A 1 196 ? -11.742 17.639 7.980 1.00 42.25 196 LEU A CA 1
ATOM 1429 C C . LEU A 1 196 ? -11.589 17.118 6.565 1.00 42.25 196 LEU A C 1
ATOM 1431 O O . LEU A 1 196 ? -11.934 15.965 6.329 1.00 42.25 196 LEU A O 1
ATOM 1435 N N . VAL A 1 197 ? -11.062 17.951 5.667 1.00 37.50 197 VAL A N 1
ATOM 1436 C CA . VAL A 1 197 ? -10.581 17.525 4.350 1.00 37.50 197 VAL A CA 1
ATOM 1437 C C . VAL A 1 197 ? -9.569 16.400 4.592 1.00 37.50 197 VAL A C 1
ATOM 1439 O O . VAL A 1 197 ? -8.556 16.648 5.257 1.00 37.50 197 VAL A O 1
ATOM 1442 N N . PRO A 1 198 ? -9.845 15.152 4.180 1.00 53.25 198 PRO A N 1
ATOM 1443 C CA . PRO A 1 198 ? -8.900 14.069 4.401 1.00 53.25 198 PRO A CA 1
ATOM 1444 C C . PRO A 1 198 ? -7.510 14.397 3.832 1.00 53.25 198 PRO A C 1
ATOM 1446 O O . PRO A 1 198 ? -7.313 14.632 2.648 1.00 53.25 198 PRO A O 1
ATOM 1449 N N . GLY A 1 199 ? -6.494 14.413 4.697 1.00 66.69 199 GLY A N 1
ATOM 1450 C CA . GLY A 1 199 ? -5.107 14.534 4.244 1.00 66.69 199 GLY A CA 1
ATOM 1451 C C . GLY A 1 199 ? -4.640 13.263 3.523 1.00 66.69 199 GLY A C 1
ATOM 1452 O O . GLY A 1 199 ? -5.211 12.188 3.724 1.00 66.69 199 GLY A O 1
ATOM 1453 N N . TYR A 1 200 ? -3.549 13.357 2.758 1.00 70.94 200 TYR A N 1
ATOM 1454 C CA . TYR A 1 200 ? -2.901 12.245 2.037 1.00 70.94 200 TYR A CA 1
ATOM 1455 C C . TYR A 1 200 ? -2.720 10.968 2.872 1.00 70.94 200 TYR A C 1
ATOM 1457 O O . TYR A 1 200 ? -2.962 9.864 2.385 1.00 70.94 200 TYR A O 1
ATOM 1465 N N . ILE A 1 201 ? -2.382 11.119 4.158 1.00 77.75 201 ILE A N 1
ATOM 1466 C CA . ILE A 1 201 ? -2.249 10.007 5.111 1.00 77.75 201 ILE A CA 1
ATOM 1467 C C . ILE A 1 201 ? -3.551 9.209 5.218 1.00 77.75 201 ILE A C 1
ATOM 1469 O O . ILE A 1 201 ? -3.522 7.987 5.257 1.00 77.75 201 ILE A O 1
ATOM 1473 N N . THR A 1 202 ? -4.703 9.880 5.235 1.00 82.75 202 THR A N 1
ATOM 1474 C CA . THR A 1 202 ? -6.012 9.216 5.303 1.00 82.75 202 THR A CA 1
ATOM 1475 C C . THR A 1 202 ? -6.225 8.338 4.088 1.00 82.75 202 THR A C 1
ATOM 1477 O O . THR A 1 202 ? -6.567 7.170 4.231 1.00 82.75 202 THR A O 1
ATOM 1480 N N . ARG A 1 203 ? -5.964 8.890 2.898 1.00 87.69 203 ARG A N 1
ATOM 1481 C CA . ARG A 1 203 ? -6.104 8.176 1.626 1.00 87.69 203 ARG A CA 1
ATOM 1482 C C . ARG A 1 203 ? -5.270 6.895 1.633 1.00 87.69 203 ARG A C 1
ATOM 1484 O O . ARG A 1 203 ? -5.753 5.833 1.254 1.00 87.69 203 ARG A O 1
ATOM 1491 N N . LEU A 1 204 ? -4.035 7.002 2.119 1.00 89.06 204 LEU A N 1
ATOM 1492 C CA . LEU A 1 204 ? -3.109 5.884 2.221 1.00 89.06 204 LEU A CA 1
ATOM 1493 C C . LEU A 1 204 ? -3.520 4.863 3.293 1.00 89.06 204 LEU A C 1
ATOM 1495 O O . LEU A 1 204 ? -3.520 3.672 3.002 1.00 89.06 204 LEU A O 1
ATOM 1499 N N . LEU A 1 205 ? -3.865 5.298 4.509 1.00 90.19 205 LEU A N 1
ATOM 1500 C CA . LEU A 1 205 ? -4.217 4.401 5.616 1.00 90.19 205 LEU A CA 1
ATOM 1501 C C . LEU A 1 205 ? -5.512 3.634 5.352 1.00 90.19 205 LEU A C 1
ATOM 1503 O O . LEU A 1 205 ? -5.586 2.464 5.708 1.00 90.19 205 LEU A O 1
ATOM 1507 N N . GLU A 1 206 ? -6.502 4.239 4.692 1.00 92.19 206 GLU A N 1
ATOM 1508 C CA . GLU A 1 206 ? -7.733 3.538 4.302 1.00 92.19 206 GLU A CA 1
ATOM 1509 C C . GLU A 1 206 ? -7.427 2.363 3.365 1.00 92.19 206 GLU A C 1
ATOM 1511 O O . GLU A 1 206 ? -7.873 1.238 3.598 1.00 92.19 206 GLU A O 1
ATOM 1516 N N . VAL A 1 207 ? -6.592 2.595 2.348 1.00 93.62 207 VAL A N 1
ATOM 1517 C CA . VAL A 1 207 ? -6.204 1.556 1.385 1.00 93.62 207 VAL A CA 1
ATOM 1518 C C . VAL A 1 207 ? -5.239 0.545 2.000 1.00 93.62 207 VAL A C 1
ATOM 1520 O O . VAL A 1 207 ? -5.391 -0.654 1.778 1.00 93.62 207 VAL A O 1
ATOM 1523 N N . ALA A 1 208 ? -4.281 0.987 2.816 1.00 93.06 208 ALA A N 1
ATOM 1524 C CA . ALA A 1 208 ? -3.365 0.094 3.519 1.00 93.06 208 ALA A CA 1
ATOM 1525 C C . ALA A 1 208 ? -4.105 -0.788 4.533 1.00 93.06 208 ALA A C 1
ATOM 1527 O O . ALA A 1 208 ? -3.773 -1.963 4.670 1.00 93.06 208 ALA A O 1
ATOM 1528 N N . ALA A 1 209 ? -5.139 -0.265 5.201 1.00 92.44 209 ALA A N 1
ATOM 1529 C CA . ALA A 1 209 ? -6.025 -1.039 6.061 1.00 92.44 209 ALA A CA 1
ATOM 1530 C C . ALA A 1 209 ? -6.867 -2.035 5.259 1.00 92.44 209 ALA A C 1
ATOM 1532 O O . ALA A 1 209 ? -7.011 -3.165 5.701 1.00 92.44 209 ALA A O 1
ATOM 1533 N N . LEU A 1 210 ? -7.356 -1.667 4.074 1.00 92.50 210 LEU A N 1
ATOM 1534 C CA . LEU A 1 210 ? -8.088 -2.578 3.190 1.00 92.50 210 LEU A CA 1
ATOM 1535 C C . LEU A 1 210 ? -7.202 -3.694 2.603 1.00 92.50 210 LEU A C 1
ATOM 1537 O O . LEU A 1 210 ? -7.691 -4.790 2.354 1.00 92.50 210 LEU A O 1
ATOM 1541 N N . ALA A 1 211 ? -5.917 -3.422 2.369 1.00 94.00 211 ALA A N 1
ATOM 1542 C CA . ALA A 1 211 ? -5.011 -4.344 1.694 1.00 94.00 211 ALA A CA 1
ATOM 1543 C C . ALA A 1 211 ? -4.821 -5.672 2.445 1.00 94.00 211 ALA A C 1
ATOM 1545 O O . ALA A 1 211 ? -4.631 -5.691 3.662 1.00 94.00 211 ALA A O 1
ATOM 1546 N N . ASP A 1 212 ? -4.787 -6.770 1.696 1.00 93.81 212 ASP A N 1
ATOM 1547 C CA . ASP A 1 212 ? -4.396 -8.098 2.173 1.00 93.81 212 ASP A CA 1
ATOM 1548 C C . ASP A 1 212 ? -2.883 -8.314 2.047 1.00 93.81 212 ASP A C 1
ATOM 1550 O O . ASP A 1 212 ? -2.281 -9.049 2.828 1.00 93.81 212 ASP A O 1
ATOM 1554 N N . ILE A 1 213 ? -2.265 -7.677 1.048 1.00 95.38 213 ILE A N 1
ATOM 1555 C CA . ILE A 1 213 ? -0.830 -7.737 0.771 1.00 95.38 213 ILE A CA 1
ATOM 1556 C C . ILE A 1 213 ? -0.329 -6.315 0.528 1.00 95.38 213 ILE A C 1
ATOM 1558 O O . ILE A 1 213 ? -0.955 -5.530 -0.189 1.00 95.38 213 ILE A O 1
ATOM 1562 N N . LEU A 1 214 ? 0.822 -5.984 1.102 1.00 96.56 214 LEU A N 1
ATOM 1563 C CA . LEU A 1 214 ? 1.463 -4.689 0.914 1.00 96.56 214 LEU A CA 1
ATOM 1564 C C . LEU A 1 214 ? 2.719 -4.844 0.056 1.00 96.56 214 LEU A C 1
ATOM 1566 O O . LEU A 1 214 ? 3.520 -5.755 0.258 1.00 96.56 214 LEU A O 1
ATOM 1570 N N . VAL A 1 215 ? 2.911 -3.921 -0.879 1.00 97.56 215 VAL A N 1
ATOM 1571 C CA . VAL A 1 215 ? 4.141 -3.785 -1.659 1.00 97.56 215 VAL A CA 1
ATOM 1572 C C . VAL A 1 215 ? 4.780 -2.457 -1.287 1.00 97.56 215 VAL A C 1
ATOM 1574 O O . VAL A 1 215 ? 4.321 -1.397 -1.713 1.00 97.56 215 VAL A O 1
ATOM 1577 N N . TYR A 1 216 ? 5.815 -2.510 -0.454 1.00 96.50 216 TYR A N 1
ATOM 1578 C CA . TYR A 1 216 ? 6.535 -1.322 -0.009 1.00 96.50 216 TYR A CA 1
ATOM 1579 C C . TYR A 1 216 ? 7.647 -0.980 -0.993 1.00 96.50 216 TYR A C 1
ATOM 1581 O O . TYR A 1 216 ? 8.558 -1.776 -1.200 1.00 96.50 216 TYR A O 1
ATOM 1589 N N . VAL A 1 217 ? 7.589 0.208 -1.582 1.00 95.25 217 VAL A N 1
ATOM 1590 C CA . VAL A 1 217 ? 8.534 0.669 -2.594 1.00 95.25 217 VAL A CA 1
ATOM 1591 C C . VAL A 1 217 ? 9.456 1.732 -2.007 1.00 95.25 217 VAL A C 1
ATOM 1593 O O . VAL A 1 217 ? 9.006 2.788 -1.555 1.00 95.25 217 VAL A O 1
ATOM 1596 N N . ALA A 1 218 ? 10.755 1.465 -2.072 1.00 93.06 218 ALA A N 1
ATOM 1597 C CA . ALA A 1 218 ? 11.824 2.364 -1.663 1.00 93.06 218 ALA A CA 1
ATOM 1598 C C . ALA A 1 218 ? 12.764 2.620 -2.844 1.00 93.06 218 ALA A C 1
ATOM 1600 O O . ALA A 1 218 ? 13.026 1.715 -3.625 1.00 93.06 218 ALA A O 1
ATOM 1601 N N . SER A 1 219 ? 13.284 3.835 -2.990 1.00 89.75 219 SER A N 1
ATOM 1602 C CA . SER A 1 219 ? 14.284 4.151 -4.020 1.00 89.75 219 SER A CA 1
ATOM 1603 C C . SER A 1 219 ? 15.688 4.218 -3.438 1.00 89.75 219 SER A C 1
ATOM 1605 O O . SER A 1 219 ? 15.829 4.630 -2.293 1.00 89.75 219 SER A O 1
ATOM 1607 N N . ASP A 1 220 ? 16.708 3.937 -4.247 1.00 85.19 220 ASP A N 1
ATOM 1608 C CA . ASP A 1 220 ? 18.132 4.061 -3.884 1.00 85.19 220 ASP A CA 1
ATOM 1609 C C . ASP A 1 220 ? 18.484 5.393 -3.184 1.00 85.19 220 ASP A C 1
ATOM 1611 O O . ASP A 1 220 ? 19.171 5.426 -2.172 1.00 85.19 220 ASP A O 1
ATOM 1615 N N . GLU A 1 221 ? 17.908 6.506 -3.638 1.00 79.81 221 GLU A N 1
ATOM 1616 C CA . GLU A 1 221 ? 18.190 7.832 -3.066 1.00 79.81 221 GLU A CA 1
ATOM 1617 C C . GLU A 1 221 ? 17.511 8.108 -1.711 1.00 79.81 221 GLU A C 1
ATOM 1619 O O . GLU A 1 221 ? 17.878 9.063 -1.034 1.00 79.81 221 GLU A O 1
ATOM 1624 N N . ARG A 1 222 ? 16.468 7.346 -1.349 1.00 77.50 222 ARG A N 1
ATOM 1625 C CA . ARG A 1 222 ? 15.539 7.666 -0.240 1.00 77.50 222 ARG A CA 1
ATOM 1626 C C . ARG A 1 222 ? 15.018 6.432 0.503 1.00 77.50 222 ARG A C 1
ATOM 1628 O O . ARG A 1 222 ? 13.895 6.421 1.007 1.00 77.50 222 ARG A O 1
ATOM 1635 N N . TYR A 1 223 ? 15.775 5.335 0.519 1.00 72.25 223 TYR A N 1
ATOM 1636 C CA . TYR A 1 223 ? 15.297 4.084 1.124 1.00 72.25 223 TYR A CA 1
ATOM 1637 C C . TYR A 1 223 ? 15.380 4.076 2.651 1.00 72.25 223 TYR A C 1
ATOM 1639 O O . TYR A 1 223 ? 14.671 3.292 3.276 1.00 72.25 223 TYR A O 1
ATOM 1647 N N . ASN A 1 224 ? 16.243 4.908 3.237 1.00 69.50 224 ASN A N 1
ATOM 1648 C CA . ASN A 1 224 ? 16.461 5.022 4.679 1.00 69.50 224 ASN A CA 1
ATOM 1649 C C . ASN A 1 224 ? 15.809 6.276 5.280 1.00 69.50 224 ASN A C 1
ATOM 1651 O O . ASN A 1 224 ? 16.119 6.639 6.414 1.00 69.50 224 ASN A O 1
ATOM 1655 N N . ASP A 1 225 ? 14.913 6.929 4.536 1.00 80.38 225 ASP A N 1
ATOM 1656 C CA . ASP A 1 225 ? 14.136 8.043 5.060 1.00 80.38 225 ASP A CA 1
ATOM 1657 C C . ASP A 1 225 ? 13.351 7.578 6.296 1.00 80.38 225 ASP A C 1
ATOM 1659 O O . ASP A 1 225 ? 12.682 6.535 6.295 1.00 80.38 225 ASP A O 1
ATOM 1663 N N . GLU A 1 226 ? 13.413 8.380 7.356 1.00 75.62 226 GLU A N 1
ATOM 1664 C CA . GLU A 1 226 ? 12.802 8.060 8.645 1.00 75.62 226 GLU A CA 1
ATOM 1665 C C . GLU A 1 226 ? 11.279 7.896 8.523 1.00 75.62 226 GLU A C 1
ATOM 1667 O O . GLU A 1 226 ? 10.714 6.917 9.009 1.00 75.62 226 GLU A O 1
ATOM 1672 N N . ILE A 1 227 ? 10.618 8.807 7.800 1.00 77.75 227 ILE A N 1
ATOM 1673 C CA . ILE A 1 227 ? 9.153 8.855 7.695 1.00 77.75 227 ILE A CA 1
ATOM 1674 C C . ILE A 1 227 ? 8.565 7.589 7.033 1.00 77.75 227 ILE A C 1
ATOM 1676 O O . ILE A 1 227 ? 7.710 6.945 7.646 1.00 77.75 227 ILE A O 1
ATOM 1680 N N . PRO A 1 228 ? 8.981 7.173 5.815 1.00 80.06 228 PRO A N 1
ATOM 1681 C CA . PRO A 1 228 ? 8.489 5.932 5.213 1.00 80.06 228 PRO A CA 1
ATOM 1682 C C . PRO A 1 228 ? 8.820 4.682 6.038 1.00 80.06 228 PRO A C 1
ATOM 1684 O O . PRO A 1 228 ? 8.016 3.750 6.080 1.00 80.06 228 PRO A O 1
ATOM 1687 N N . THR A 1 229 ? 9.967 4.672 6.725 1.00 84.00 229 THR A N 1
ATOM 1688 C CA . THR A 1 229 ? 10.391 3.547 7.571 1.00 84.00 229 THR A CA 1
ATOM 1689 C C . THR A 1 229 ? 9.511 3.413 8.815 1.00 84.00 229 THR A C 1
ATOM 1691 O O . THR A 1 229 ? 9.056 2.312 9.125 1.00 84.00 229 THR A O 1
ATOM 1694 N N . GLN A 1 230 ? 9.199 4.522 9.493 1.00 81.50 230 GLN A N 1
ATOM 1695 C CA . GLN A 1 230 ? 8.251 4.542 10.613 1.00 81.50 230 GLN A CA 1
ATOM 1696 C C . GLN A 1 230 ? 6.852 4.106 10.168 1.00 81.50 230 GLN A C 1
ATOM 1698 O O . GLN A 1 230 ? 6.211 3.294 10.832 1.00 81.50 230 GLN A O 1
ATOM 1703 N N . PHE A 1 231 ? 6.397 4.571 9.002 1.00 83.06 231 PHE A N 1
ATOM 1704 C CA . PHE A 1 231 ? 5.112 4.143 8.452 1.00 83.06 231 PHE A CA 1
ATOM 1705 C C . PHE A 1 231 ? 5.074 2.635 8.178 1.00 83.06 231 PHE A C 1
ATOM 1707 O O . PHE A 1 231 ? 4.100 1.954 8.507 1.00 83.06 231 PHE A O 1
ATOM 1714 N N . LEU A 1 232 ? 6.144 2.097 7.586 1.00 88.38 232 LEU A N 1
ATOM 1715 C CA . LEU A 1 232 ? 6.285 0.665 7.347 1.00 88.38 232 LEU A CA 1
ATOM 1716 C C . LEU A 1 232 ? 6.277 -0.125 8.661 1.00 88.38 232 LEU A C 1
ATOM 1718 O O . LEU A 1 232 ? 5.607 -1.154 8.735 1.00 88.38 232 LEU A O 1
ATOM 1722 N N . HIS A 1 233 ? 6.948 0.372 9.704 1.00 88.75 233 HIS A N 1
ATOM 1723 C CA . HIS A 1 233 ? 6.896 -0.221 11.039 1.00 88.75 233 HIS A CA 1
ATOM 1724 C C . HIS A 1 233 ? 5.448 -0.328 11.538 1.00 88.75 233 HIS A C 1
ATOM 1726 O O . HIS A 1 233 ? 5.014 -1.420 11.901 1.00 88.75 233 HIS A O 1
ATOM 1732 N N . THR A 1 234 ? 4.670 0.760 11.494 1.00 85.81 234 THR A N 1
ATOM 1733 C CA . THR A 1 234 ? 3.254 0.758 11.905 1.00 85.81 234 THR A CA 1
ATOM 1734 C C . THR A 1 234 ? 2.418 -0.240 11.102 1.00 85.81 234 THR A C 1
ATOM 1736 O O . THR A 1 234 ? 1.587 -0.946 11.670 1.00 85.81 234 THR A O 1
ATOM 1739 N N . LEU A 1 235 ? 2.641 -0.353 9.791 1.00 88.31 235 LEU A N 1
ATOM 1740 C CA . LEU A 1 235 ? 1.907 -1.316 8.970 1.00 88.31 235 LEU A CA 1
ATOM 1741 C C . LEU A 1 235 ? 2.276 -2.771 9.265 1.00 88.31 235 LEU A C 1
ATOM 1743 O O . LEU A 1 235 ? 1.395 -3.629 9.225 1.00 88.31 235 LEU A O 1
ATOM 1747 N N . LEU A 1 236 ? 3.533 -3.065 9.594 1.00 90.44 236 LEU A N 1
ATOM 1748 C CA . LEU A 1 236 ? 3.953 -4.420 9.963 1.00 90.44 236 LEU A CA 1
ATOM 1749 C C . LEU A 1 236 ? 3.289 -4.899 11.262 1.00 90.44 236 LEU A C 1
ATOM 1751 O O . LEU A 1 236 ? 3.021 -6.091 11.401 1.00 90.44 236 LEU A O 1
ATOM 1755 N N . LEU A 1 237 ? 2.912 -3.981 12.160 1.00 87.19 237 LEU A N 1
ATOM 1756 C CA . LEU A 1 237 ? 2.124 -4.315 13.355 1.00 87.19 237 LEU A CA 1
ATOM 1757 C C . LEU A 1 237 ? 0.733 -4.871 13.017 1.00 87.19 237 LEU A C 1
ATOM 1759 O O . LEU A 1 237 ? 0.166 -5.607 13.816 1.00 87.19 237 LEU A O 1
ATOM 1763 N N . THR A 1 238 ? 0.209 -4.603 11.815 1.00 87.81 238 THR A N 1
ATOM 1764 C CA . THR A 1 238 ? -1.065 -5.181 11.345 1.00 87.81 238 THR A CA 1
ATOM 1765 C C . THR A 1 238 ? -0.934 -6.627 10.852 1.00 87.81 238 THR A C 1
ATOM 1767 O O . THR A 1 238 ? -1.887 -7.184 10.308 1.00 87.81 238 THR A O 1
ATOM 1770 N N . ASN A 1 239 ? 0.248 -7.241 11.005 1.00 89.00 239 ASN A N 1
ATOM 1771 C CA . ASN A 1 239 ? 0.567 -8.617 10.612 1.00 89.00 239 ASN A CA 1
ATOM 1772 C C . ASN A 1 239 ? 0.287 -8.935 9.128 1.00 89.00 239 ASN A C 1
ATOM 1774 O O . ASN A 1 239 ? 0.070 -10.087 8.737 1.00 89.00 239 ASN A O 1
ATOM 1778 N N . LYS A 1 240 ? 0.268 -7.896 8.290 1.00 90.19 240 LYS A N 1
ATOM 1779 C CA . LYS A 1 240 ? 0.099 -8.024 6.845 1.00 90.19 240 LYS A CA 1
ATOM 1780 C C . LYS A 1 240 ? 1.431 -8.393 6.206 1.00 90.19 240 LYS A C 1
ATOM 1782 O O . LYS A 1 240 ? 2.449 -7.789 6.548 1.00 90.19 240 LYS A O 1
ATOM 1787 N N . PRO A 1 241 ? 1.448 -9.343 5.257 1.00 94.38 241 PRO A N 1
ATOM 1788 C CA . PRO A 1 241 ? 2.662 -9.660 4.529 1.00 94.38 241 PRO A CA 1
ATOM 1789 C C . PRO A 1 241 ? 3.087 -8.467 3.667 1.00 94.38 241 PRO A C 1
ATOM 1791 O O . PRO A 1 241 ? 2.285 -7.913 2.907 1.00 94.38 241 PRO A O 1
ATOM 1794 N N . VAL A 1 242 ? 4.365 -8.104 3.766 1.00 96.31 242 VAL A N 1
ATOM 1795 C CA . VAL A 1 242 ? 4.971 -7.022 2.988 1.00 96.31 242 VAL A CA 1
ATOM 1796 C C . VAL A 1 242 ? 6.018 -7.593 2.039 1.00 96.31 242 VAL A C 1
ATOM 1798 O O . VAL A 1 242 ? 6.943 -8.283 2.463 1.00 96.31 242 VAL A O 1
ATOM 1801 N N . VAL A 1 243 ? 5.915 -7.265 0.755 1.00 97.56 243 VAL A N 1
ATOM 1802 C CA . VAL A 1 243 ? 7.006 -7.441 -0.212 1.00 97.56 243 VAL A CA 1
ATOM 1803 C C . VAL A 1 243 ? 7.675 -6.087 -0.405 1.00 97.56 243 VAL A C 1
ATOM 1805 O O . VAL A 1 243 ? 7.031 -5.126 -0.826 1.00 97.56 243 VAL A O 1
ATOM 1808 N N . CYS A 1 244 ? 8.960 -5.984 -0.085 1.00 97.19 244 CYS A N 1
ATOM 1809 C CA . CYS A 1 244 ? 9.716 -4.761 -0.316 1.00 97.19 244 CYS A CA 1
ATOM 1810 C C . CYS A 1 244 ? 10.294 -4.762 -1.731 1.00 97.19 244 CYS A C 1
ATOM 1812 O O . CYS A 1 244 ? 10.826 -5.765 -2.205 1.00 97.19 244 CYS A O 1
ATOM 1814 N N . VAL A 1 245 ? 10.228 -3.618 -2.396 1.00 97.62 245 VAL A N 1
ATOM 1815 C CA . VAL A 1 245 ? 10.785 -3.396 -3.723 1.00 97.62 245 VAL A CA 1
ATOM 1816 C C . VAL A 1 245 ? 11.725 -2.205 -3.649 1.00 97.62 245 VAL A C 1
ATOM 1818 O O . VAL A 1 245 ? 11.288 -1.088 -3.369 1.00 97.62 245 VAL A O 1
ATOM 1821 N N . VAL A 1 246 ? 13.010 -2.437 -3.902 1.00 96.75 246 VAL A N 1
ATOM 1822 C CA . VAL A 1 246 ? 13.998 -1.360 -3.999 1.00 96.75 246 VAL A CA 1
ATOM 1823 C C . VAL A 1 246 ? 14.134 -0.973 -5.468 1.00 96.75 246 VAL A C 1
ATOM 1825 O O . VAL A 1 246 ? 14.255 -1.848 -6.323 1.00 96.75 246 VAL A O 1
ATOM 1828 N N . THR A 1 247 ? 14.072 0.316 -5.781 1.00 95.88 247 THR A N 1
ATOM 1829 C CA . THR A 1 247 ? 14.019 0.826 -7.156 1.00 95.88 247 THR A CA 1
ATOM 1830 C C . THR A 1 247 ? 15.085 1.880 -7.434 1.00 95.88 247 THR A C 1
ATOM 1832 O O . THR A 1 247 ? 15.800 2.321 -6.532 1.00 95.88 247 THR A O 1
ATOM 1835 N N . LYS A 1 248 ? 15.137 2.338 -8.694 1.00 92.75 248 LYS A N 1
ATOM 1836 C CA . LYS A 1 248 ? 15.958 3.478 -9.140 1.00 92.75 248 LYS A CA 1
ATOM 1837 C C . LYS A 1 248 ? 17.460 3.278 -8.937 1.00 92.75 248 LYS A C 1
ATOM 1839 O O . LYS A 1 248 ? 18.197 4.236 -8.750 1.00 92.75 248 LYS A O 1
ATOM 1844 N N . MET A 1 249 ? 17.907 2.034 -9.027 1.00 95.88 249 MET A N 1
ATOM 1845 C CA . MET A 1 249 ? 19.322 1.692 -9.078 1.00 95.88 249 MET A CA 1
ATOM 1846 C C . MET A 1 249 ? 19.735 1.296 -10.498 1.00 95.88 249 MET A C 1
ATOM 1848 O O . MET A 1 249 ? 18.895 0.955 -11.343 1.00 95.88 249 MET A O 1
ATOM 1852 N N . ARG A 1 250 ? 21.044 1.270 -10.763 1.00 96.00 250 ARG A N 1
ATOM 1853 C CA . ARG A 1 250 ? 21.574 0.538 -11.922 1.00 96.00 250 ARG A CA 1
ATOM 1854 C C . ARG A 1 250 ? 21.492 -0.957 -11.638 1.00 96.00 250 ARG A C 1
ATOM 1856 O O . ARG A 1 250 ? 21.609 -1.383 -10.494 1.00 96.00 250 ARG A O 1
ATOM 1863 N N . GLU A 1 251 ? 21.353 -1.766 -12.683 1.00 95.56 251 GLU A N 1
ATOM 1864 C CA . GLU A 1 251 ? 21.252 -3.222 -12.521 1.00 95.56 251 GLU A CA 1
ATOM 1865 C C . GLU A 1 251 ? 22.456 -3.820 -11.769 1.00 95.56 251 GLU A C 1
ATOM 1867 O O . GLU A 1 251 ? 22.275 -4.675 -10.909 1.00 95.56 251 GLU A O 1
ATOM 1872 N N . ALA A 1 252 ? 23.667 -3.321 -12.032 1.00 95.88 252 ALA A N 1
ATOM 1873 C CA . ALA A 1 252 ? 24.885 -3.774 -11.359 1.00 95.88 252 ALA A CA 1
ATOM 1874 C C . ALA A 1 252 ? 24.895 -3.504 -9.840 1.00 95.88 252 ALA A C 1
ATOM 1876 O O . ALA A 1 252 ? 25.580 -4.205 -9.102 1.00 95.88 252 ALA A O 1
ATOM 1877 N N . ASP A 1 253 ? 24.122 -2.520 -9.371 1.00 95.94 253 ASP A N 1
ATOM 1878 C CA . ASP A 1 253 ? 24.062 -2.133 -7.957 1.00 95.94 253 ASP A CA 1
ATOM 1879 C C . ASP A 1 253 ? 22.939 -2.867 -7.195 1.00 95.94 253 ASP A C 1
ATOM 1881 O O . ASP A 1 253 ? 22.814 -2.721 -5.980 1.00 95.94 253 ASP A O 1
ATOM 1885 N N . ALA A 1 254 ? 22.125 -3.677 -7.884 1.00 95.12 254 ALA A N 1
ATOM 1886 C CA . ALA A 1 254 ? 20.931 -4.307 -7.324 1.00 95.12 254 ALA A CA 1
ATOM 1887 C C . ALA A 1 254 ? 21.222 -5.201 -6.107 1.00 95.12 254 ALA A C 1
ATOM 1889 O O . ALA A 1 254 ? 20.592 -5.051 -5.061 1.00 95.12 254 ALA A O 1
ATOM 1890 N N . GLU A 1 255 ? 22.171 -6.129 -6.228 1.00 95.44 255 GLU A N 1
ATOM 1891 C CA . GLU A 1 255 ? 22.498 -7.066 -5.150 1.00 95.44 255 GLU A CA 1
ATOM 1892 C C . GLU A 1 255 ? 23.151 -6.369 -3.937 1.00 95.44 255 GLU A C 1
ATOM 1894 O O . GLU A 1 255 ? 22.658 -6.566 -2.818 1.00 95.44 255 GLU A O 1
ATOM 1899 N N . PRO A 1 256 ? 24.181 -5.510 -4.107 1.00 95.81 256 PRO A N 1
ATOM 1900 C CA . PRO A 1 256 ? 24.730 -4.729 -3.000 1.00 95.81 256 PRO A CA 1
ATOM 1901 C C . PRO A 1 256 ? 23.675 -3.888 -2.275 1.00 95.81 256 PRO A C 1
ATOM 1903 O O . PRO A 1 256 ? 23.637 -3.887 -1.042 1.00 95.81 256 PRO A O 1
ATOM 1906 N N . LEU A 1 257 ? 22.790 -3.219 -3.019 1.00 94.31 257 LEU A N 1
ATOM 1907 C CA . LEU A 1 257 ? 21.775 -2.344 -2.440 1.00 94.31 257 LEU A CA 1
ATOM 1908 C C . LEU A 1 257 ? 20.701 -3.129 -1.682 1.00 94.31 257 LEU A C 1
ATOM 1910 O O . LEU A 1 257 ? 20.328 -2.738 -0.579 1.00 94.31 257 LEU A O 1
ATOM 1914 N N . VAL A 1 258 ? 20.243 -4.270 -2.208 1.00 96.25 258 VAL A N 1
ATOM 1915 C CA . VAL A 1 258 ? 19.308 -5.149 -1.483 1.00 96.25 258 VAL A CA 1
ATOM 1916 C C . VAL A 1 258 ? 19.945 -5.678 -0.201 1.00 96.25 258 VAL A C 1
ATOM 1918 O O . VAL A 1 258 ? 19.292 -5.691 0.845 1.00 96.25 258 VAL A O 1
ATOM 1921 N N . LYS A 1 259 ? 21.221 -6.079 -0.243 1.00 96.12 259 LYS A N 1
ATOM 1922 C CA . LYS A 1 259 ? 21.950 -6.524 0.952 1.00 96.12 259 LYS A CA 1
ATOM 1923 C C . LYS A 1 259 ? 22.042 -5.409 1.995 1.00 96.12 259 LYS A C 1
ATOM 1925 O O . LYS A 1 259 ? 21.797 -5.665 3.173 1.00 96.12 259 LYS A O 1
ATOM 1930 N N . HIS A 1 260 ? 22.348 -4.189 1.561 1.00 94.56 260 HIS A N 1
ATOM 1931 C CA . HIS A 1 260 ? 22.409 -3.021 2.433 1.00 94.56 260 HIS A CA 1
ATOM 1932 C C . HIS A 1 260 ? 21.036 -2.681 3.033 1.00 94.56 260 HIS A C 1
ATOM 1934 O O . HIS A 1 260 ? 20.906 -2.572 4.249 1.00 94.56 260 HIS A O 1
ATOM 1940 N N . PHE A 1 261 ? 19.983 -2.630 2.211 1.00 94.44 261 PHE A N 1
ATOM 1941 C CA . PHE A 1 261 ? 18.607 -2.396 2.660 1.00 94.44 261 PHE A CA 1
ATOM 1942 C C . PHE A 1 261 ? 18.147 -3.444 3.684 1.00 94.44 261 PHE A C 1
ATOM 1944 O O . PHE A 1 261 ? 17.540 -3.101 4.700 1.00 94.44 261 PHE A O 1
ATOM 1951 N N . LYS A 1 262 ? 18.483 -4.725 3.465 1.00 95.19 262 LYS A N 1
ATOM 1952 C CA . LYS A 1 262 ? 18.199 -5.798 4.430 1.00 95.19 262 LYS A CA 1
ATOM 1953 C C . LYS A 1 262 ? 18.936 -5.584 5.763 1.00 95.19 262 LYS A C 1
ATOM 1955 O O . LYS A 1 262 ? 18.347 -5.796 6.820 1.00 95.19 262 LYS A O 1
ATOM 1960 N N . GLY A 1 263 ? 20.204 -5.171 5.717 1.00 93.19 263 GLY A N 1
ATOM 1961 C CA . GLY A 1 263 ? 21.043 -4.967 6.903 1.00 93.19 263 GLY A CA 1
ATOM 1962 C C . GLY A 1 263 ? 20.657 -3.754 7.752 1.00 93.19 263 GLY A C 1
ATOM 1963 O O . GLY A 1 263 ? 20.640 -3.864 8.976 1.00 93.19 263 GLY A O 1
ATOM 1964 N N . GLU A 1 264 ? 20.318 -2.638 7.107 1.00 90.38 264 GLU A N 1
ATOM 1965 C CA . GLU A 1 264 ? 20.072 -1.355 7.778 1.00 90.38 264 GLU A CA 1
ATOM 1966 C C . GLU A 1 264 ? 18.593 -1.114 8.102 1.00 90.38 264 GLU A C 1
ATOM 1968 O O . GLU A 1 264 ? 18.261 -0.636 9.186 1.00 90.38 264 GLU A O 1
ATOM 1973 N N . VAL A 1 265 ? 17.686 -1.459 7.181 1.00 90.00 265 VAL A N 1
ATOM 1974 C CA . VAL A 1 265 ? 16.253 -1.160 7.325 1.00 90.00 265 VAL A CA 1
ATOM 1975 C C . VAL A 1 265 ? 15.506 -2.384 7.842 1.00 90.00 265 VAL A C 1
ATOM 1977 O O . VAL A 1 265 ? 14.960 -2.360 8.941 1.00 90.00 265 VAL A O 1
ATOM 1980 N N . VAL A 1 266 ? 15.525 -3.491 7.091 1.00 92.88 266 VAL A N 1
ATOM 1981 C CA . VAL A 1 266 ? 14.707 -4.685 7.401 1.00 92.88 266 VAL A CA 1
ATOM 1982 C C . VAL A 1 266 ? 15.063 -5.297 8.752 1.00 92.88 266 VAL A C 1
ATOM 1984 O O . VAL A 1 266 ? 14.169 -5.706 9.485 1.00 92.88 266 VAL A O 1
ATOM 1987 N N . LYS A 1 267 ? 16.350 -5.329 9.112 1.00 91.81 267 LYS A N 1
ATOM 1988 C CA . LYS A 1 267 ? 16.827 -5.872 10.393 1.00 91.81 267 LYS A CA 1
ATOM 1989 C C . LYS A 1 267 ? 16.177 -5.215 11.618 1.00 91.81 267 LYS A C 1
ATOM 1991 O O . LYS A 1 267 ? 16.044 -5.870 12.647 1.00 91.81 267 LYS A O 1
ATOM 1996 N N . ASN A 1 268 ? 15.803 -3.941 11.507 1.00 90.12 268 ASN A N 1
ATOM 1997 C CA . ASN A 1 268 ? 15.246 -3.146 12.601 1.00 90.12 268 ASN A CA 1
ATOM 1998 C C . ASN A 1 268 ? 13.710 -3.079 12.568 1.00 90.12 268 ASN A C 1
ATOM 2000 O O . ASN A 1 268 ? 13.109 -2.420 13.414 1.00 90.12 268 ASN A O 1
ATOM 2004 N N . LEU A 1 269 ? 13.072 -3.733 11.594 1.00 91.25 269 LEU A N 1
ATOM 2005 C CA . LEU A 1 269 ? 11.624 -3.741 11.440 1.00 91.25 269 LEU A CA 1
ATOM 2006 C C . LEU A 1 269 ? 10.989 -4.974 12.103 1.00 91.25 269 LEU A C 1
ATOM 2008 O O . LEU A 1 269 ? 11.637 -6.018 12.227 1.00 91.25 269 LEU A O 1
ATOM 2012 N N . PRO A 1 270 ? 9.706 -4.887 12.503 1.00 90.38 270 PRO A N 1
ATOM 2013 C CA . PRO A 1 270 ? 8.954 -6.045 12.962 1.00 90.38 270 PRO A CA 1
ATOM 2014 C C . PRO A 1 270 ? 8.909 -7.149 11.889 1.00 90.38 270 PRO A C 1
ATOM 2016 O O . PRO A 1 270 ? 9.057 -6.872 10.693 1.00 90.38 270 PRO A O 1
ATOM 2019 N N . PRO A 1 271 ? 8.671 -8.413 12.281 1.00 90.25 271 PRO A N 1
ATOM 2020 C CA . PRO A 1 271 ? 8.476 -9.484 11.313 1.00 90.25 271 PRO A CA 1
ATOM 2021 C C . PRO A 1 271 ? 7.262 -9.191 10.418 1.00 90.25 271 PRO A C 1
ATOM 2023 O O . PRO A 1 271 ? 6.295 -8.568 10.844 1.00 90.25 271 PRO A O 1
ATOM 2026 N N . GLY A 1 272 ? 7.305 -9.668 9.175 1.00 90.56 272 GLY A N 1
ATOM 2027 C CA . GLY A 1 272 ? 6.223 -9.482 8.198 1.00 90.56 272 GLY A CA 1
ATOM 2028 C C . GLY A 1 272 ? 6.721 -9.147 6.795 1.00 90.56 272 GLY A C 1
ATOM 2029 O O . GLY A 1 272 ? 5.991 -9.339 5.823 1.00 90.56 272 GLY A O 1
ATOM 2030 N N . ILE A 1 273 ? 7.984 -8.726 6.669 1.00 94.69 273 ILE A N 1
ATOM 2031 C CA . ILE A 1 273 ? 8.659 -8.623 5.373 1.00 94.69 273 ILE A CA 1
ATOM 2032 C C . ILE A 1 273 ? 8.952 -10.033 4.858 1.00 94.69 273 ILE A C 1
ATOM 2034 O O . ILE A 1 273 ? 9.696 -10.792 5.474 1.00 94.69 273 ILE A O 1
ATOM 2038 N N . VAL A 1 274 ? 8.340 -10.368 3.726 1.00 94.69 274 VAL A N 1
ATOM 2039 C CA . VAL A 1 274 ? 8.412 -11.688 3.090 1.00 94.69 274 VAL A CA 1
ATOM 2040 C C . VAL A 1 274 ? 9.643 -11.787 2.200 1.00 94.69 274 VAL A C 1
ATOM 2042 O O . VAL A 1 274 ? 10.367 -12.775 2.252 1.00 94.69 274 VAL A O 1
ATOM 2045 N N . GLU A 1 275 ? 9.890 -10.758 1.391 1.00 96.75 275 GLU A N 1
ATOM 2046 C CA . GLU A 1 275 ? 11.030 -10.700 0.479 1.00 96.75 275 GLU A CA 1
ATOM 2047 C C . GLU A 1 275 ? 11.384 -9.246 0.146 1.00 96.75 275 GLU A C 1
ATOM 2049 O O . GLU A 1 275 ? 10.536 -8.353 0.234 1.00 96.75 275 GLU A O 1
ATOM 2054 N N . VAL A 1 276 ? 12.635 -9.017 -0.261 1.00 97.44 276 VAL A N 1
ATOM 2055 C CA . VAL A 1 276 ? 13.105 -7.747 -0.824 1.00 97.44 276 VAL A CA 1
ATOM 2056 C C . VAL A 1 276 ? 13.593 -7.986 -2.251 1.00 97.44 276 VAL A C 1
ATOM 2058 O O . VAL A 1 276 ? 14.553 -8.727 -2.465 1.00 97.44 276 VAL A O 1
ATOM 2061 N N . LEU A 1 277 ? 12.959 -7.332 -3.220 1.00 97.88 277 LEU A N 1
ATOM 2062 C CA . LEU A 1 277 ? 13.246 -7.484 -4.645 1.00 97.88 277 LEU A CA 1
ATOM 2063 C C . LEU A 1 277 ? 13.841 -6.193 -5.231 1.00 97.88 277 LEU A C 1
ATOM 2065 O O . LEU A 1 277 ? 13.320 -5.110 -4.961 1.00 97.88 277 LEU A O 1
ATOM 2069 N N . PRO A 1 278 ? 14.896 -6.272 -6.059 1.00 97.69 278 PRO A N 1
ATOM 2070 C CA . PRO A 1 278 ? 15.386 -5.119 -6.800 1.00 97.69 278 PRO A CA 1
ATOM 2071 C C . PRO A 1 278 ? 14.618 -4.933 -8.114 1.00 97.69 278 PRO A C 1
ATOM 2073 O O . PRO A 1 278 ? 14.352 -5.898 -8.833 1.00 97.69 278 PRO A O 1
ATOM 2076 N N . ILE A 1 279 ? 14.322 -3.683 -8.464 1.00 97.44 279 ILE A N 1
ATOM 2077 C CA . ILE A 1 279 ? 13.812 -3.288 -9.781 1.00 97.44 279 ILE A CA 1
ATOM 2078 C C . ILE A 1 279 ? 14.629 -2.082 -10.266 1.00 97.44 279 ILE A C 1
ATOM 2080 O O . ILE A 1 279 ? 14.343 -0.946 -9.876 1.00 97.44 279 ILE A O 1
ATOM 2084 N N . PRO A 1 280 ? 15.661 -2.301 -11.101 1.00 96.44 280 PRO A N 1
ATOM 2085 C CA . PRO A 1 280 ? 16.515 -1.223 -11.585 1.00 96.44 280 PRO A CA 1
ATOM 2086 C C . PRO A 1 280 ? 15.760 -0.281 -12.525 1.00 96.44 280 PRO A C 1
ATOM 2088 O O . PRO A 1 280 ? 14.592 -0.501 -12.859 1.00 96.44 280 PRO A O 1
ATOM 2091 N N . PHE A 1 281 ? 16.436 0.776 -12.980 1.00 95.50 281 PHE A N 1
ATOM 2092 C CA . PHE A 1 281 ? 15.902 1.631 -14.037 1.00 95.50 281 PHE A CA 1
ATOM 2093 C C . PHE A 1 281 ? 15.501 0.802 -15.259 1.00 95.50 281 PHE A C 1
ATOM 2095 O O . PHE A 1 281 ? 16.330 0.154 -15.898 1.00 95.50 281 PHE A O 1
ATOM 2102 N N . LEU A 1 282 ? 14.208 0.843 -15.570 1.00 95.38 282 LEU A N 1
ATOM 2103 C CA . LEU A 1 282 ? 13.649 0.216 -16.755 1.00 95.38 282 LEU A CA 1
ATOM 2104 C C . LEU A 1 282 ? 13.829 1.144 -17.956 1.00 95.38 282 LEU A C 1
ATOM 2106 O O . LEU A 1 282 ? 13.660 2.360 -17.847 1.00 95.38 282 LEU A O 1
ATOM 2110 N N . ASN A 1 283 ? 14.156 0.566 -19.107 1.00 95.06 283 ASN A N 1
ATOM 2111 C CA . ASN A 1 283 ? 14.227 1.315 -20.357 1.00 95.06 283 ASN A CA 1
ATOM 2112 C C . ASN A 1 283 ? 12.818 1.641 -20.901 1.00 95.06 283 ASN A C 1
ATOM 2114 O O . ASN A 1 283 ? 11.805 1.151 -20.402 1.00 95.06 283 ASN A O 1
ATOM 2118 N N . ALA A 1 284 ? 12.747 2.473 -21.944 1.00 94.81 284 ALA A N 1
ATOM 2119 C CA . ALA A 1 284 ? 11.473 2.917 -22.510 1.00 94.81 284 ALA A CA 1
ATOM 2120 C C . ALA A 1 284 ? 10.596 1.757 -23.024 1.00 94.81 284 ALA A C 1
ATOM 2122 O O . ALA A 1 284 ? 9.386 1.779 -22.816 1.00 94.81 284 ALA A O 1
ATOM 2123 N N . GLU A 1 285 ? 11.187 0.723 -23.633 1.00 95.31 285 GLU A N 1
ATOM 2124 C CA . GLU A 1 285 ? 10.438 -0.451 -24.107 1.00 95.31 285 GLU A CA 1
ATOM 2125 C C . GLU A 1 285 ? 9.840 -1.254 -22.947 1.00 95.31 285 GLU A C 1
ATOM 2127 O O . GLU A 1 285 ? 8.708 -1.727 -23.024 1.00 95.31 285 GLU A O 1
ATOM 2132 N N . GLN A 1 286 ? 10.591 -1.385 -21.853 1.00 95.44 286 GLN A N 1
ATOM 2133 C CA . GLN A 1 286 ? 10.156 -2.056 -20.629 1.00 95.44 286 GLN A CA 1
ATOM 2134 C C . GLN A 1 286 ? 9.033 -1.307 -19.917 1.00 95.44 286 GLN A C 1
ATOM 2136 O O . GLN A 1 286 ? 8.141 -1.942 -19.363 1.00 95.44 286 GLN A O 1
ATOM 2141 N N . LEU A 1 287 ? 9.070 0.026 -19.926 1.00 93.75 287 LEU A N 1
ATOM 2142 C CA . LEU A 1 287 ? 8.010 0.859 -19.358 1.00 93.75 287 LEU A CA 1
ATOM 2143 C C . LEU A 1 287 ? 6.743 0.864 -20.225 1.00 93.75 287 LEU A C 1
ATOM 2145 O O . LEU A 1 287 ? 5.645 0.936 -19.678 1.00 93.75 287 LEU A O 1
ATOM 2149 N N . ALA A 1 288 ? 6.896 0.781 -21.550 1.00 92.94 288 ALA A N 1
ATOM 2150 C CA . ALA A 1 288 ? 5.780 0.740 -22.494 1.00 92.94 288 ALA A CA 1
ATOM 2151 C C . ALA A 1 288 ? 5.050 -0.616 -22.498 1.00 92.94 288 ALA A C 1
ATOM 2153 O O . ALA A 1 288 ? 3.830 -0.653 -22.631 1.00 92.94 288 ALA A O 1
ATOM 2154 N N . ASP A 1 289 ? 5.777 -1.727 -22.329 1.00 92.19 289 ASP A N 1
ATOM 2155 C CA . ASP A 1 289 ? 5.204 -3.077 -22.227 1.00 92.19 289 ASP A CA 1
ATOM 2156 C C . ASP A 1 289 ? 5.791 -3.835 -21.017 1.00 92.19 289 ASP A C 1
ATOM 2158 O O . ASP A 1 289 ? 6.665 -4.704 -21.164 1.00 92.19 289 ASP A O 1
ATOM 2162 N N . PRO A 1 290 ? 5.326 -3.520 -19.793 1.00 92.31 290 PRO A N 1
ATOM 2163 C CA . PRO A 1 290 ? 5.830 -4.157 -18.581 1.00 92.31 290 PRO A CA 1
ATOM 2164 C C . PRO A 1 290 ? 5.532 -5.661 -18.535 1.00 92.31 290 PRO A C 1
ATOM 2166 O O . PRO A 1 290 ? 6.314 -6.414 -17.951 1.00 92.31 290 PRO A O 1
ATOM 2169 N N . ALA A 1 291 ? 4.444 -6.123 -19.164 1.00 90.88 291 ALA A N 1
ATOM 2170 C CA . ALA A 1 291 ? 4.093 -7.538 -19.201 1.00 90.88 291 ALA A CA 1
ATOM 2171 C C . ALA A 1 291 ? 5.104 -8.372 -19.985 1.00 90.88 291 ALA A C 1
ATOM 2173 O O . ALA A 1 291 ? 5.460 -9.449 -19.513 1.00 90.88 291 ALA A O 1
ATOM 2174 N N . ARG A 1 292 ? 5.574 -7.905 -21.148 1.00 91.00 292 ARG A N 1
ATOM 2175 C CA . ARG A 1 292 ? 6.411 -8.726 -22.045 1.00 91.00 292 ARG A CA 1
ATOM 2176 C C . ARG A 1 292 ? 7.885 -8.356 -22.001 1.00 91.00 292 ARG A C 1
ATOM 2178 O O . ARG A 1 292 ? 8.741 -9.231 -22.120 1.00 91.00 292 ARG A O 1
ATOM 2185 N N . ARG A 1 293 ? 8.210 -7.075 -21.816 1.00 94.00 293 ARG A N 1
ATOM 2186 C CA . ARG A 1 293 ? 9.591 -6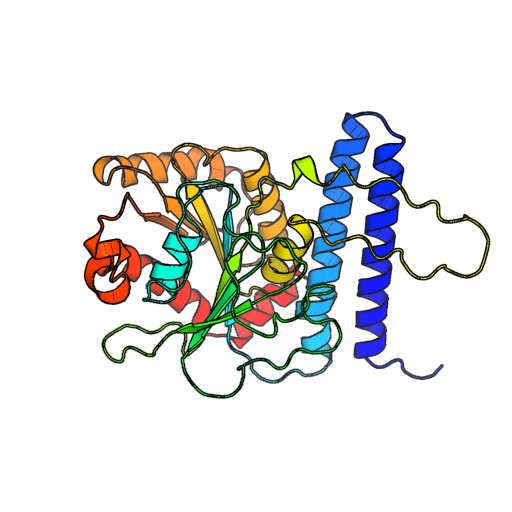.568 -21.911 1.00 94.00 293 ARG A CA 1
ATOM 2187 C C . ARG A 1 293 ? 10.299 -6.503 -20.559 1.00 94.00 293 ARG A C 1
ATOM 2189 O O . ARG A 1 293 ? 11.524 -6.605 -20.515 1.00 94.00 293 ARG A O 1
ATOM 2196 N N . ALA A 1 294 ? 9.560 -6.403 -19.451 1.00 94.69 294 ALA A N 1
ATOM 2197 C CA . ALA A 1 294 ? 10.120 -6.327 -18.095 1.00 94.69 294 ALA A CA 1
ATOM 2198 C C . ALA A 1 294 ? 10.050 -7.656 -17.307 1.00 94.69 294 ALA A C 1
ATOM 2200 O O . ALA A 1 294 ? 10.177 -7.663 -16.081 1.00 94.69 294 ALA A O 1
ATOM 2201 N N . MET A 1 295 ? 9.893 -8.794 -17.996 1.00 93.12 295 MET A N 1
ATOM 2202 C CA . MET A 1 295 ? 9.674 -10.115 -17.380 1.00 93.12 295 MET A CA 1
ATOM 2203 C C . MET A 1 295 ? 10.728 -10.523 -16.349 1.00 93.12 295 MET A C 1
ATOM 2205 O O . MET A 1 295 ? 10.381 -11.095 -15.318 1.00 93.12 295 MET A O 1
ATOM 2209 N N . LYS A 1 296 ? 11.995 -10.161 -16.580 1.00 95.44 296 LYS A N 1
ATOM 2210 C CA . LYS A 1 296 ? 13.106 -10.410 -15.648 1.00 95.44 296 LYS A CA 1
ATOM 2211 C C . LYS A 1 296 ? 12.811 -9.925 -14.221 1.00 95.44 296 LYS A C 1
ATOM 2213 O O . LYS A 1 296 ? 13.164 -10.605 -13.266 1.00 95.44 296 LYS A O 1
ATOM 2218 N N . TRP A 1 297 ? 12.150 -8.776 -14.091 1.00 95.75 297 TRP A N 1
ATOM 2219 C CA . TRP A 1 297 ? 11.831 -8.144 -12.806 1.00 95.75 297 TRP A CA 1
ATOM 2220 C C . TRP A 1 297 ? 10.379 -8.377 -12.393 1.00 95.75 297 TRP A C 1
ATOM 2222 O O . TRP A 1 297 ? 10.072 -8.482 -11.207 1.00 95.75 297 TRP A O 1
ATOM 2232 N N . ARG A 1 298 ? 9.486 -8.513 -13.378 1.00 94.62 298 ARG A N 1
ATOM 2233 C CA . ARG A 1 298 ? 8.066 -8.781 -13.160 1.00 94.62 298 ARG A CA 1
ATOM 2234 C C . ARG A 1 298 ? 7.835 -10.174 -12.576 1.00 94.62 298 ARG A C 1
ATOM 2236 O O . ARG A 1 298 ? 7.155 -10.276 -11.566 1.00 94.62 298 ARG A O 1
ATOM 2243 N N . ILE A 1 299 ? 8.408 -11.234 -13.154 1.00 94.56 299 ILE A N 1
ATOM 2244 C CA . ILE A 1 299 ? 8.135 -12.621 -12.730 1.00 94.56 299 ILE A CA 1
ATOM 2245 C C . ILE A 1 299 ? 8.438 -12.844 -11.237 1.00 94.56 299 ILE A C 1
ATOM 2247 O O . ILE A 1 299 ? 7.552 -13.351 -10.548 1.00 94.56 299 ILE A O 1
ATOM 2251 N N . PRO A 1 300 ? 9.611 -12.454 -10.690 1.00 95.94 300 PRO A N 1
ATOM 2252 C CA . PRO A 1 300 ? 9.872 -12.608 -9.259 1.00 95.94 300 PRO A CA 1
ATOM 2253 C C . PRO A 1 300 ? 8.833 -11.896 -8.391 1.00 95.94 300 PRO A C 1
ATOM 2255 O O . PRO A 1 300 ? 8.350 -12.478 -7.423 1.00 95.94 300 PRO A O 1
ATOM 2258 N N . LEU A 1 301 ? 8.439 -10.676 -8.770 1.00 96.12 301 LEU A N 1
ATOM 2259 C CA . LEU A 1 301 ? 7.417 -9.913 -8.060 1.00 96.12 301 LEU A CA 1
ATOM 2260 C C . LEU A 1 301 ? 6.057 -10.623 -8.097 1.00 96.12 301 LEU A C 1
ATOM 2262 O O . LEU A 1 301 ? 5.449 -10.825 -7.047 1.00 96.12 301 LEU A O 1
ATOM 2266 N N . LEU A 1 302 ? 5.603 -11.065 -9.274 1.00 94.69 302 LEU A N 1
ATOM 2267 C CA . LEU A 1 302 ? 4.339 -11.796 -9.400 1.00 94.69 302 LEU A CA 1
ATOM 2268 C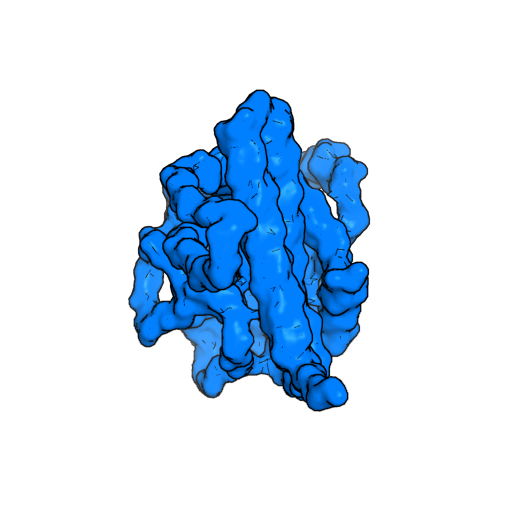 C . LEU A 1 302 ? 4.355 -13.111 -8.627 1.00 94.69 302 LEU A C 1
ATOM 2270 O O . LEU A 1 302 ? 3.341 -13.466 -8.042 1.00 94.69 302 LEU A O 1
ATOM 2274 N N . ASN A 1 303 ? 5.483 -13.823 -8.603 1.00 94.44 303 ASN A N 1
ATOM 2275 C CA . ASN A 1 303 ? 5.601 -15.078 -7.868 1.00 94.44 303 ASN A CA 1
ATOM 2276 C C . ASN A 1 303 ? 5.410 -14.857 -6.365 1.00 94.44 303 ASN A C 1
ATOM 2278 O O . ASN A 1 303 ? 4.668 -15.610 -5.740 1.00 94.44 303 ASN A O 1
ATOM 2282 N N . GLN A 1 304 ? 6.016 -13.809 -5.793 1.00 94.94 304 GLN A N 1
ATOM 2283 C CA . GLN A 1 304 ? 5.838 -13.497 -4.371 1.00 94.94 304 GLN A CA 1
ATOM 2284 C C . GLN A 1 304 ? 4.385 -13.139 -4.047 1.00 94.94 304 GLN A C 1
ATOM 2286 O O . GLN A 1 304 ? 3.806 -13.686 -3.108 1.00 94.94 304 GLN A O 1
ATOM 2291 N N . ILE A 1 305 ? 3.758 -12.280 -4.858 1.00 94.94 305 ILE A N 1
ATOM 2292 C CA . ILE A 1 305 ? 2.343 -11.927 -4.669 1.00 94.94 305 ILE A CA 1
ATOM 2293 C C . ILE A 1 305 ? 1.443 -13.146 -4.873 1.00 94.94 305 ILE A C 1
ATOM 2295 O O . ILE A 1 305 ? 0.550 -13.386 -4.067 1.00 94.94 305 ILE A O 1
ATOM 2299 N N . GLY A 1 306 ? 1.717 -13.954 -5.895 1.00 92.12 306 GLY A N 1
ATOM 2300 C CA . GLY A 1 306 ? 0.990 -15.176 -6.208 1.00 92.12 306 GLY A CA 1
ATOM 2301 C C . GLY A 1 306 ? 1.015 -16.164 -5.049 1.00 92.12 306 GLY A C 1
ATOM 2302 O O . GLY A 1 306 ? -0.044 -16.626 -4.644 1.00 92.12 306 GLY A O 1
ATOM 2303 N N . VAL A 1 307 ? 2.187 -16.429 -4.456 1.00 92.75 307 VAL A N 1
ATOM 2304 C CA . VAL A 1 307 ? 2.328 -17.289 -3.265 1.00 92.75 307 VAL A CA 1
ATOM 2305 C C . VAL A 1 307 ? 1.482 -16.771 -2.102 1.00 92.75 307 VAL A C 1
ATOM 2307 O O . VAL A 1 307 ? 0.762 -17.543 -1.470 1.00 92.75 307 VAL A O 1
ATOM 2310 N N . LEU A 1 308 ? 1.512 -15.464 -1.842 1.00 91.62 308 LEU A N 1
ATOM 2311 C CA . LEU A 1 308 ? 0.712 -14.854 -0.779 1.00 91.62 308 LEU A CA 1
ATOM 2312 C C . LEU A 1 308 ? -0.796 -14.897 -1.068 1.00 91.62 308 LEU A C 1
ATOM 2314 O O . LEU A 1 308 ? -1.588 -14.971 -0.123 1.00 91.62 308 LEU A O 1
ATOM 2318 N N . ALA A 1 309 ? -1.169 -14.888 -2.349 1.00 89.50 309 ALA A N 1
ATOM 2319 C CA . ALA A 1 309 ? -2.538 -14.891 -2.845 1.00 89.50 309 ALA A CA 1
ATOM 2320 C C . ALA A 1 309 ? -3.151 -16.291 -3.041 1.00 89.50 309 ALA A C 1
ATOM 2322 O O . ALA A 1 309 ? -4.361 -16.385 -3.234 1.00 89.50 309 ALA A O 1
ATOM 2323 N N . GLN A 1 310 ? -2.371 -17.378 -2.942 1.00 87.81 310 GLN A N 1
ATOM 2324 C CA . GLN A 1 310 ? -2.838 -18.758 -3.187 1.00 87.81 310 GLN A CA 1
ATOM 2325 C C . GLN A 1 310 ? -4.064 -19.166 -2.352 1.00 87.81 310 GLN A C 1
ATOM 2327 O O . GLN A 1 310 ? -4.861 -19.991 -2.793 1.00 87.81 310 GLN A O 1
ATOM 2332 N N . ASN A 1 311 ? -4.220 -18.609 -1.146 1.00 86.88 311 ASN A N 1
ATOM 2333 C CA . ASN A 1 311 ? -5.346 -18.894 -0.256 1.00 86.88 311 ASN A CA 1
ATOM 2334 C C . ASN A 1 311 ? -5.981 -17.586 0.253 1.00 86.88 311 ASN A C 1
ATOM 2336 O O . ASN A 1 311 ? -5.621 -17.109 1.336 1.00 86.88 311 ASN A O 1
ATOM 2340 N N . PRO A 1 312 ? -6.929 -16.994 -0.503 1.00 86.12 312 PRO A N 1
ATOM 2341 C CA . PRO A 1 312 ? -7.543 -15.720 -0.139 1.00 86.12 312 PRO A CA 1
ATOM 2342 C C . PRO A 1 312 ? -8.236 -15.701 1.234 1.00 86.12 312 PRO A C 1
ATOM 2344 O O . PRO A 1 312 ? -8.046 -14.731 1.972 1.00 86.12 312 PRO A O 1
ATOM 2347 N N . PRO A 1 313 ? -8.986 -16.746 1.649 1.00 86.31 313 PRO A N 1
ATOM 2348 C CA . PRO A 1 313 ? -9.524 -16.814 3.008 1.00 86.31 313 PRO A CA 1
ATOM 2349 C C . PRO A 1 313 ? -8.447 -16.721 4.094 1.00 86.31 313 PRO A C 1
ATOM 2351 O O . PRO A 1 313 ? -8.646 -16.034 5.095 1.00 86.31 313 PRO A O 1
ATOM 2354 N N . GLU A 1 314 ? -7.302 -17.381 3.907 1.00 86.81 314 GLU A N 1
ATOM 2355 C CA . GLU A 1 314 ? -6.213 -17.339 4.887 1.00 86.81 314 GLU A CA 1
ATOM 2356 C C . GLU A 1 314 ? -5.449 -16.007 4.857 1.00 86.81 314 GLU A C 1
ATOM 2358 O O . GLU A 1 314 ? -5.044 -15.504 5.905 1.00 86.81 314 GLU A O 1
ATOM 2363 N N . ALA A 1 315 ? -5.288 -15.385 3.684 1.00 86.12 315 ALA A N 1
ATOM 2364 C CA . ALA A 1 315 ? -4.780 -14.015 3.578 1.00 86.12 315 ALA A CA 1
ATOM 2365 C C . ALA A 1 315 ? -5.657 -13.032 4.375 1.00 86.12 315 ALA A C 1
ATOM 2367 O O . ALA A 1 315 ? -5.146 -12.319 5.238 1.00 86.12 315 ALA A O 1
ATOM 2368 N N . ARG A 1 316 ? -6.984 -13.100 4.211 1.00 85.88 316 ARG A N 1
ATOM 2369 C CA . ARG A 1 316 ? -7.924 -12.279 4.991 1.00 85.88 316 ARG A CA 1
ATOM 2370 C C . ARG A 1 316 ? -7.878 -12.567 6.482 1.00 85.88 316 ARG A C 1
ATOM 2372 O O . ARG A 1 316 ? -7.888 -11.640 7.283 1.00 85.88 316 ARG A O 1
ATOM 2379 N N . ARG A 1 317 ? -7.810 -13.840 6.883 1.00 87.12 317 ARG A N 1
ATOM 2380 C CA . ARG A 1 317 ? -7.697 -14.209 8.305 1.00 87.12 317 ARG A CA 1
ATOM 2381 C C . ARG A 1 317 ? -6.442 -13.638 8.952 1.00 87.12 317 ARG A C 1
ATOM 2383 O O . ARG A 1 317 ? -6.520 -13.234 10.108 1.00 87.12 317 ARG A O 1
ATOM 2390 N N . ARG A 1 318 ? -5.314 -13.581 8.236 1.00 86.75 318 ARG A N 1
ATOM 2391 C CA . ARG A 1 318 ? -4.090 -12.923 8.723 1.00 86.75 318 ARG A CA 1
ATOM 2392 C C . ARG A 1 318 ? -4.323 -11.435 8.970 1.00 86.75 318 ARG A C 1
ATOM 2394 O O . ARG A 1 318 ? -4.079 -10.984 10.085 1.00 86.75 318 ARG A O 1
ATOM 2401 N N . THR A 1 319 ? -4.893 -10.728 7.992 1.00 82.75 319 THR A N 1
ATOM 2402 C CA . THR A 1 319 ? -5.281 -9.313 8.126 1.00 82.75 319 THR A CA 1
ATOM 2403 C C . THR A 1 319 ? -6.221 -9.083 9.310 1.00 82.75 319 THR A C 1
ATOM 2405 O O . THR A 1 319 ? -6.025 -8.153 10.082 1.00 82.75 319 THR A O 1
ATOM 2408 N N . LEU A 1 320 ? -7.219 -9.952 9.498 1.00 86.19 320 LEU A N 1
ATOM 2409 C CA . LEU A 1 320 ? -8.169 -9.851 10.608 1.00 86.19 320 LEU A CA 1
ATOM 2410 C C . LEU A 1 320 ? -7.513 -10.103 11.963 1.00 86.19 320 LEU A C 1
ATOM 2412 O O . LEU A 1 320 ? -7.788 -9.372 12.903 1.00 86.19 320 LEU A O 1
ATOM 2416 N N . ARG A 1 321 ? -6.639 -11.109 12.069 1.00 86.94 321 ARG A N 1
ATOM 2417 C CA . ARG A 1 321 ? -5.902 -11.387 13.309 1.00 86.94 321 ARG A CA 1
ATOM 2418 C C . ARG A 1 321 ? -4.962 -10.253 13.686 1.00 86.94 321 ARG A C 1
ATOM 2420 O O . ARG A 1 321 ? -4.812 -10.006 14.867 1.00 86.94 321 ARG A O 1
ATOM 2427 N N . GLY A 1 322 ? -4.332 -9.603 12.711 1.00 81.44 322 GLY A N 1
ATOM 2428 C CA . GLY A 1 322 ? -3.488 -8.439 12.975 1.00 81.44 322 GLY A CA 1
ATOM 2429 C C . GLY A 1 322 ? -4.265 -7.145 13.226 1.00 81.44 322 GLY A C 1
ATOM 2430 O O . GLY A 1 322 ? -3.674 -6.162 13.654 1.00 81.44 322 GLY A O 1
ATOM 2431 N N . ALA A 1 323 ? -5.573 -7.127 12.956 1.00 80.81 323 ALA A N 1
ATOM 2432 C CA . ALA A 1 323 ? -6.458 -6.014 13.289 1.00 80.81 323 ALA A CA 1
ATOM 2433 C C . ALA A 1 323 ? -7.065 -6.106 14.703 1.00 80.81 323 ALA A C 1
ATOM 2435 O O . ALA A 1 323 ? -7.691 -5.139 15.137 1.00 80.81 323 ALA A O 1
ATOM 2436 N N . LEU A 1 324 ? -6.937 -7.260 15.371 1.00 79.56 324 LEU A N 1
ATOM 2437 C CA . LEU A 1 324 ? -7.409 -7.534 16.735 1.00 79.56 324 LEU A CA 1
ATOM 2438 C C . LEU A 1 324 ? -6.275 -7.350 17.745 1.00 79.56 324 LEU A C 1
ATOM 2440 O O . LEU A 1 324 ? -6.579 -6.846 18.846 1.00 79.56 324 LEU A O 1
#

Secondary structure (DSSP, 8-state):
-----HHHHHHHHHHHHHHHHHHHHHHHHTS-HHHHHHHHHHHHHHHHHHHHIIIIIHHHHTT----PEEEEEEESTTSSHHHHHHHHHTSS-S---SSTT---S-EEEEESSSS-SSPPPTTTTTTPEEPSS---TT--SSEEEEEEE---TTS--STTTEEEEEPPPSGGGGTTT-SPP----SSSS-PPPP-----HHHHHHHHHHH-SEEEEEEETTSTT-HHHHHHHHHHHTTT--EEEEEES--GGGHHHHHHHHHHHTGGGSPTTEEEEEEE-PPPHHHHH-TTTTSHHHHHHHHHHHHHHHS-HHHHHHHHHHHT-

Foldseek 3Di:
DPPDQLLRVLLVQLVVLLVVLLVLCVVLVVDDPVSVVVSLLSSLLSLLLSLLSQQFVSCVSVVPDDFFAEEEQAEAWQLCSQVVLCLQQQALFGDDDNGTQQQQFKEKEAAPDDDRSDDQDVCQLNQADADPDDDGSNDNARYYYYDHDYDDPVFPGPRVRYMYMRATYQVCSVVVSPDDDDDDDPDDDDPDPPPDRDHSSSNVSNSLSNHLEYEYGGEPVGLPPPRRLVVVQSSVLLQHAYEYEYEAADPVCFVVSQVVSCVPRVVPHDPRHPYYAYDYDDDPVCSRRVRPRVCVRSVVVNVVVCVCSVDVVVSSVSSSVSSD